Protein AF-A0A960UA34-F1 (afdb_monomer_lite)

Secondary structure (DSSP, 8-state):
----------EEEEEEEEEEEEETTS-EEEEE-S-EEEEGGGGTTTEEEE--SS-BPSEEEEEEEEEE-S--EEEETTEEEEEEE--TTTSEEEEEEEEEE--BS-EEEEEEE-TTTTEEEETTTEEEE---EEEEEEEE--HHHHHHHHHHHGGGHHHHHHH-SEEEEEEEEEEEEEEEE-TTS-EEEEEEEEEEEEEEEESS-TT-SEEEEEEE-EEETTEEE--TT-----TT-EEEEEEEEETTEEEETTGGGGEEE-

Sequence (262 aa):
RGYNVHFPIDKIWINMKSISVTKNTGEVYVLNQNPFTFDLLSLRDSAVLLVGNDLLPKGEYLYFKIQLNDGNSIELEYESKPLTITNEYTRSFQIPGPFNLRGGRVTEIILDFDPNLSVYNTLDSGYVMEPTLKVVSILSMTAEQDLRVQNALGEYANTVIKEAEIIFEGRVNSIGCELSNNVRGNQVIYSILSIKVEDTLRGDSSNIEYFPLKMIGGKCQGKVLHVTSMPEFKLNETSIYFLKKYGERYSTVYGDMGKINL

Foldseek 3Di:
DADLPPAPFPFWKFWFQFKWWAFPVRDIGTADRDIDIDTVCCLAPFDKDWGHQDWFAWHWTFWMKTAGDADIWIDGPPDIDGEAEDDPPGNMDIAGDGDTALTHRTKMWTKHWDCSVFWGADPPPGIYGDTDMYTPDMAADHPVQNVLLCVLQPVCSVVLQVQFQWKFKWWFADWDWDFDADPVRDTFIKIWTWTQTDGTRHHPPPVPRTDIAIGTWDDDPNDGDDDPLAADDDHGWIWMARWHDDPNHIDADRHNSRTGTD

Radius of gyration: 22.23 Å; chains: 1; bounding box: 49×44×71 Å

Structure (mmCIF, N/CA/C/O backbone):
data_AF-A0A960UA34-F1
#
_entry.id   AF-A0A960UA34-F1
#
loop_
_atom_site.group_PDB
_atom_site.id
_atom_site.type_symbol
_atom_site.label_atom_id
_atom_site.label_alt_id
_atom_site.label_comp_id
_atom_site.label_asym_id
_atom_site.label_entity_id
_atom_site.label_seq_id
_atom_site.pdbx_PDB_ins_code
_atom_site.Cartn_x
_atom_site.Cartn_y
_atom_site.Cartn_z
_atom_site.occupancy
_atom_site.B_iso_or_equiv
_atom_site.auth_seq_id
_atom_site.auth_comp_id
_atom_site.auth_asym_id
_atom_site.auth_atom_id
_atom_site.pdbx_PDB_model_num
ATOM 1 N N . ARG A 1 1 ? 11.004 -7.642 -40.177 1.00 38.44 1 ARG A N 1
ATOM 2 C CA . ARG A 1 1 ? 9.536 -7.503 -40.008 1.00 38.44 1 ARG A CA 1
ATOM 3 C C . ARG A 1 1 ? 9.129 -8.521 -38.954 1.00 38.44 1 ARG A C 1
ATOM 5 O O . ARG A 1 1 ? 9.080 -9.697 -39.281 1.00 38.44 1 ARG A O 1
ATOM 12 N N . GLY A 1 2 ? 9.009 -8.096 -37.695 1.00 38.34 2 GLY A N 1
ATOM 13 C CA . GLY A 1 2 ? 8.587 -8.978 -36.605 1.00 38.34 2 GLY A CA 1
ATOM 14 C C . GLY A 1 2 ? 7.109 -9.318 -36.762 1.00 38.34 2 GLY A C 1
ATOM 15 O O . GLY A 1 2 ? 6.318 -8.450 -37.129 1.00 38.34 2 GLY A O 1
ATOM 16 N N . TYR A 1 3 ? 6.757 -10.581 -36.561 1.00 40.69 3 TYR A N 1
ATOM 17 C CA . TYR A 1 3 ? 5.367 -10.996 -36.453 1.00 40.69 3 TYR A CA 1
ATOM 18 C C . TYR A 1 3 ? 4.917 -10.705 -35.021 1.00 40.69 3 TYR A C 1
ATOM 20 O O . TYR A 1 3 ? 5.519 -11.225 -34.084 1.00 40.69 3 TYR A O 1
ATOM 28 N N . ASN A 1 4 ? 3.862 -9.904 -34.847 1.00 42.12 4 ASN A N 1
ATOM 29 C CA . ASN A 1 4 ? 3.146 -9.818 -33.573 1.00 42.12 4 ASN A CA 1
ATOM 30 C C . ASN A 1 4 ? 2.360 -11.118 -33.394 1.00 42.12 4 ASN A C 1
ATOM 32 O O . ASN A 1 4 ? 1.166 -11.191 -33.677 1.00 42.12 4 ASN A O 1
ATOM 36 N N . VAL A 1 5 ? 3.055 -12.183 -33.006 1.00 42.34 5 VAL A N 1
ATOM 37 C CA . VAL A 1 5 ? 2.395 -13.387 -32.521 1.00 42.34 5 VAL A CA 1
ATOM 38 C C . VAL A 1 5 ? 2.080 -13.124 -31.056 1.00 42.34 5 VAL A C 1
ATOM 40 O O . VAL A 1 5 ? 2.973 -13.161 -30.210 1.00 42.34 5 VAL A O 1
ATOM 43 N N . HIS A 1 6 ? 0.818 -12.797 -30.774 1.00 53.91 6 HIS A N 1
ATOM 44 C CA . HIS A 1 6 ? 0.293 -12.762 -29.413 1.00 53.91 6 HIS A CA 1
ATOM 45 C C . HIS A 1 6 ? 0.261 -14.195 -28.885 1.00 53.91 6 HIS A C 1
ATOM 47 O O . HIS A 1 6 ? -0.728 -14.909 -29.036 1.00 53.91 6 HIS A O 1
ATOM 53 N N . PHE A 1 7 ? 1.369 -14.635 -28.303 1.00 58.38 7 PHE A N 1
ATOM 54 C CA . PHE A 1 7 ? 1.327 -15.761 -27.387 1.00 58.38 7 PHE A CA 1
ATOM 55 C C . PHE A 1 7 ? 0.692 -15.262 -26.087 1.00 58.38 7 PHE A C 1
ATOM 57 O O . PHE A 1 7 ? 1.076 -14.182 -25.625 1.00 58.38 7 PHE A O 1
ATOM 64 N N . PRO A 1 8 ? -0.279 -15.984 -25.504 1.00 74.50 8 PRO A N 1
ATOM 65 C CA . PRO A 1 8 ? -0.750 -15.654 -24.170 1.00 74.50 8 PRO A CA 1
ATOM 66 C C . PRO A 1 8 ? 0.443 -15.774 -23.216 1.00 74.50 8 PRO A C 1
ATOM 68 O O . PRO A 1 8 ? 1.031 -16.841 -23.064 1.00 74.50 8 PRO A O 1
ATOM 71 N N . ILE A 1 9 ? 0.864 -14.640 -22.660 1.00 85.56 9 ILE A N 1
ATOM 72 C CA . ILE A 1 9 ? 1.883 -14.597 -21.615 1.00 85.56 9 ILE A CA 1
ATOM 73 C C . ILE A 1 9 ? 1.149 -14.806 -20.297 1.00 85.56 9 ILE A C 1
ATOM 75 O O . ILE A 1 9 ? 0.313 -13.971 -19.936 1.00 85.56 9 ILE A O 1
ATOM 79 N N . ASP A 1 10 ? 1.483 -15.887 -19.596 1.00 88.12 10 ASP A N 1
ATOM 80 C CA . ASP A 1 10 ? 0.849 -16.246 -18.330 1.00 88.12 10 ASP A CA 1
ATOM 81 C C . ASP A 1 10 ? 1.443 -15.447 -17.174 1.00 88.12 10 ASP A C 1
ATOM 83 O O . ASP A 1 10 ? 0.696 -14.953 -16.330 1.00 88.12 10 ASP A O 1
ATOM 87 N N . LYS A 1 11 ? 2.778 -15.285 -17.153 1.00 91.31 11 LYS A N 1
ATOM 88 C CA . LYS A 1 11 ? 3.512 -14.484 -16.153 1.00 91.31 11 LYS A CA 1
ATOM 89 C C . LYS A 1 11 ? 4.744 -13.805 -16.734 1.00 91.31 11 LYS A C 1
ATOM 91 O O . LYS A 1 11 ? 5.352 -14.290 -17.689 1.00 91.31 11 LYS A O 1
ATOM 96 N N . ILE A 1 12 ? 5.152 -12.705 -16.109 1.00 91.44 12 ILE A N 1
ATOM 97 C CA . ILE A 1 12 ? 6.413 -12.012 -16.394 1.00 91.44 12 ILE A CA 1
ATOM 98 C C . ILE A 1 12 ? 7.195 -11.893 -15.092 1.00 91.44 12 ILE A C 1
ATOM 100 O O . ILE A 1 12 ? 6.938 -11.015 -14.277 1.00 91.44 12 ILE A O 1
ATOM 104 N N . TRP A 1 13 ? 8.183 -12.754 -14.899 1.00 92.94 13 TRP A N 1
ATOM 105 C CA . TRP A 1 13 ? 8.998 -12.769 -13.694 1.00 92.94 13 TRP A CA 1
ATOM 106 C C . TRP A 1 13 ? 10.122 -11.736 -13.773 1.00 92.94 13 TRP A C 1
ATOM 108 O O . TRP A 1 13 ? 11.056 -11.860 -14.572 1.00 92.94 13 TRP A O 1
ATOM 118 N N . ILE A 1 14 ? 10.048 -10.733 -12.901 1.00 91.12 14 ILE A N 1
ATOM 119 C CA . ILE A 1 14 ? 11.033 -9.663 -12.763 1.00 91.12 14 ILE A CA 1
ATOM 120 C C . ILE A 1 14 ? 11.847 -9.885 -11.497 1.00 91.12 14 ILE A C 1
ATOM 122 O O . ILE A 1 14 ? 11.305 -9.919 -10.392 1.00 91.12 14 ILE A O 1
ATOM 126 N N . ASN A 1 15 ? 13.163 -10.003 -11.655 1.00 91.88 15 ASN A N 1
ATOM 127 C CA . ASN A 1 15 ? 14.106 -10.104 -10.554 1.00 91.88 15 ASN A CA 1
ATOM 128 C C . ASN A 1 15 ? 14.586 -8.702 -10.171 1.00 91.88 15 ASN A C 1
ATOM 130 O O . ASN A 1 15 ? 15.510 -8.141 -10.767 1.00 91.88 15 ASN A O 1
ATOM 134 N N . MET A 1 16 ? 13.935 -8.112 -9.175 1.00 90.31 16 MET A N 1
ATOM 135 C CA . MET A 1 16 ? 14.295 -6.801 -8.662 1.00 90.31 16 MET A CA 1
ATOM 136 C C . MET A 1 16 ? 15.527 -6.894 -7.765 1.00 90.31 16 MET A C 1
ATOM 138 O O . MET A 1 16 ? 15.588 -7.709 -6.850 1.00 90.31 16 MET A O 1
ATOM 142 N N . LYS A 1 17 ? 16.475 -5.981 -7.970 1.00 91.31 17 LYS A N 1
ATOM 143 C CA . LYS A 1 17 ? 17.583 -5.707 -7.053 1.00 91.31 17 LYS A CA 1
ATOM 144 C C . LYS A 1 17 ? 17.211 -4.660 -6.007 1.00 91.31 17 LYS A C 1
ATOM 146 O O . LYS A 1 17 ? 17.459 -4.855 -4.824 1.00 91.31 17 LYS A O 1
ATOM 151 N N . SER A 1 18 ? 16.662 -3.534 -6.451 1.00 89.81 18 SER A N 1
ATOM 152 C CA . SER A 1 18 ? 16.287 -2.419 -5.581 1.00 89.81 18 SER A CA 1
ATOM 153 C C . SER A 1 18 ? 15.268 -1.514 -6.259 1.00 89.81 18 SER A C 1
ATOM 155 O O . SER A 1 18 ? 15.198 -1.467 -7.487 1.00 89.81 18 SER A O 1
ATOM 157 N N . ILE A 1 19 ? 14.556 -0.720 -5.468 1.00 88.75 19 ILE A N 1
ATOM 158 C CA . ILE A 1 19 ? 13.692 0.357 -5.951 1.00 88.75 19 ILE A CA 1
ATOM 159 C C . ILE A 1 19 ? 14.058 1.677 -5.266 1.00 88.75 19 ILE A C 1
ATOM 161 O O . ILE A 1 19 ? 14.348 1.723 -4.068 1.00 88.75 19 ILE A O 1
ATOM 165 N N . SER A 1 20 ? 14.070 2.752 -6.050 1.00 91.56 20 SER A N 1
ATOM 166 C CA . SER A 1 20 ? 14.336 4.123 -5.610 1.00 91.56 20 SER A CA 1
ATOM 167 C C . SER A 1 20 ? 13.376 5.104 -6.273 1.00 91.56 20 SER A C 1
ATOM 169 O O . SER A 1 20 ? 12.800 4.795 -7.315 1.00 91.56 20 SER A O 1
ATOM 171 N N . VAL A 1 21 ? 13.253 6.305 -5.720 1.00 92.12 21 VAL A N 1
ATOM 172 C CA . VAL A 1 21 ? 12.445 7.394 -6.272 1.00 92.12 21 VAL A CA 1
ATOM 173 C C . VAL A 1 21 ? 13.312 8.635 -6.421 1.00 92.12 21 VAL A C 1
ATOM 175 O O . VAL A 1 21 ? 14.149 8.924 -5.563 1.00 92.12 21 VAL A O 1
ATOM 178 N N . THR A 1 22 ? 13.136 9.354 -7.526 1.00 94.44 22 THR A N 1
ATOM 179 C CA . THR A 1 22 ? 13.859 10.599 -7.801 1.00 94.44 22 THR A CA 1
ATOM 180 C C . THR A 1 22 ? 12.911 11.781 -7.702 1.00 94.44 22 THR 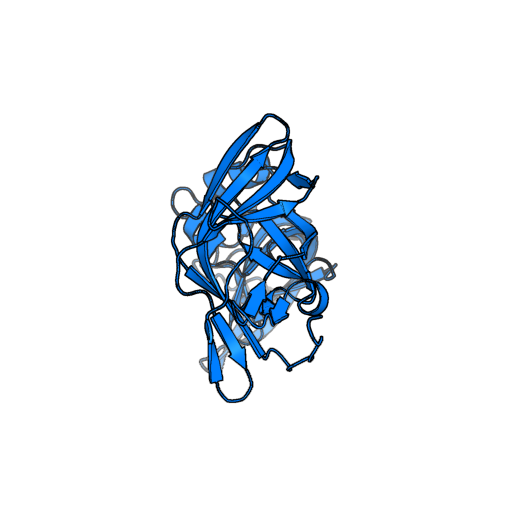A C 1
ATOM 182 O O . THR A 1 22 ? 11.874 11.818 -8.363 1.00 94.44 22 THR A O 1
ATOM 185 N N . LYS A 1 23 ? 13.265 12.747 -6.859 1.00 95.00 23 LYS A N 1
ATOM 186 C CA . LYS A 1 23 ? 12.518 13.988 -6.658 1.00 95.00 23 LYS A CA 1
ATOM 187 C C . LYS A 1 23 ? 12.726 14.947 -7.835 1.00 95.00 23 LYS A C 1
ATOM 189 O O . LYS A 1 23 ? 13.729 14.842 -8.539 1.00 95.00 23 LYS A O 1
ATOM 194 N N . ASN A 1 24 ? 11.827 15.912 -8.034 1.00 95.19 24 ASN A N 1
ATOM 195 C CA . ASN A 1 24 ? 11.984 16.948 -9.069 1.00 95.19 24 ASN A CA 1
ATOM 196 C C . ASN A 1 24 ? 13.261 17.802 -8.911 1.00 95.19 24 ASN A C 1
ATOM 198 O O . ASN A 1 24 ? 13.761 18.347 -9.890 1.00 95.19 24 ASN A O 1
ATOM 202 N N . THR A 1 25 ? 13.832 17.847 -7.705 1.00 95.19 25 THR A N 1
ATOM 203 C CA . THR A 1 25 ? 15.119 18.477 -7.376 1.00 95.19 25 THR A CA 1
ATOM 204 C C . THR A 1 25 ? 16.339 17.654 -7.805 1.00 95.19 25 THR A C 1
ATOM 206 O O . THR A 1 25 ? 17.462 18.145 -7.718 1.00 95.19 25 THR A O 1
ATOM 209 N N . GLY A 1 26 ? 16.148 16.405 -8.243 1.00 94.00 26 GLY A N 1
ATOM 210 C CA . GLY A 1 26 ? 17.217 15.455 -8.569 1.00 94.00 26 GLY A CA 1
ATOM 211 C C . GLY A 1 26 ? 17.694 14.600 -7.389 1.00 94.00 26 GLY A C 1
ATOM 212 O O . GLY A 1 26 ? 18.483 13.679 -7.590 1.00 94.00 26 GLY A O 1
ATOM 213 N N . GLU A 1 27 ? 17.206 14.852 -6.170 1.00 95.31 27 GLU A N 1
ATOM 214 C CA . GLU A 1 27 ? 17.493 14.016 -4.997 1.00 95.31 27 GLU A CA 1
ATOM 215 C C . GLU A 1 27 ? 16.935 12.596 -5.186 1.00 95.31 27 GLU A C 1
ATOM 217 O O . GLU A 1 27 ? 15.820 12.414 -5.680 1.00 95.31 27 GLU A O 1
ATOM 222 N N . VAL A 1 28 ? 17.702 11.580 -4.779 1.00 93.62 28 VAL A N 1
ATOM 223 C CA . VAL A 1 28 ? 17.326 10.165 -4.918 1.00 93.62 28 VAL A CA 1
ATOM 224 C C . VAL A 1 28 ? 17.157 9.538 -3.543 1.00 93.62 28 VAL A C 1
ATOM 226 O O . VAL A 1 28 ? 18.074 9.580 -2.724 1.00 93.62 28 VAL A O 1
ATOM 229 N N . TYR A 1 29 ? 16.013 8.895 -3.325 1.00 91.69 29 TYR A N 1
ATOM 230 C CA . TYR A 1 29 ? 15.717 8.144 -2.109 1.00 91.69 29 TYR A CA 1
ATOM 231 C C . TYR A 1 29 ? 15.590 6.667 -2.452 1.00 91.69 29 TYR A C 1
ATOM 233 O O . TYR A 1 29 ? 14.868 6.292 -3.379 1.00 91.69 29 TYR A O 1
ATOM 241 N N . VAL A 1 30 ? 16.314 5.822 -1.725 1.00 88.94 30 VAL A N 1
ATOM 242 C CA . VAL A 1 30 ? 16.180 4.372 -1.855 1.00 88.94 30 VAL A CA 1
ATOM 243 C C . VAL A 1 30 ? 15.041 3.913 -0.959 1.00 88.94 30 VAL A C 1
ATOM 245 O O . VAL A 1 30 ? 14.914 4.392 0.157 1.00 88.94 30 VAL A O 1
ATOM 248 N N . LEU A 1 31 ? 14.199 3.028 -1.482 1.00 84.69 31 LEU A N 1
ATOM 249 C CA . LEU A 1 31 ? 12.948 2.618 -0.841 1.00 84.69 31 LEU A CA 1
ATOM 250 C C . LEU A 1 31 ? 13.047 1.174 -0.366 1.00 84.69 31 LEU A C 1
ATOM 252 O O . LEU A 1 31 ? 12.558 0.808 0.697 1.00 84.69 31 LEU A O 1
ATOM 256 N N . ASN A 1 32 ? 13.704 0.335 -1.164 1.00 83.56 32 ASN A N 1
ATOM 257 C CA . ASN A 1 32 ? 14.008 -1.037 -0.798 1.00 83.56 32 ASN A CA 1
ATOM 258 C C . ASN A 1 32 ? 15.267 -1.498 -1.544 1.00 83.56 32 ASN A C 1
ATOM 260 O O . ASN A 1 32 ? 15.385 -1.295 -2.753 1.00 83.56 32 ASN A O 1
ATOM 264 N N . GLN A 1 33 ? 16.197 -2.126 -0.824 1.00 88.12 33 GLN A N 1
ATOM 265 C CA . GLN A 1 33 ? 17.414 -2.740 -1.373 1.00 88.12 33 GLN A CA 1
ATOM 266 C C . GLN A 1 33 ? 17.422 -4.267 -1.266 1.00 88.12 33 GLN A C 1
ATOM 268 O O . GLN A 1 33 ? 18.388 -4.893 -1.690 1.00 88.12 33 GLN A O 1
ATOM 273 N N . ASN A 1 34 ? 16.380 -4.864 -0.686 1.00 86.25 34 ASN A N 1
ATOM 274 C CA . ASN A 1 34 ? 16.249 -6.308 -0.576 1.00 86.25 34 ASN A CA 1
ATOM 275 C C . ASN A 1 34 ? 15.766 -6.863 -1.919 1.00 86.25 34 ASN A C 1
ATOM 277 O O . ASN A 1 34 ? 14.647 -6.535 -2.334 1.00 86.25 34 ASN A O 1
ATOM 281 N N . PRO A 1 35 ? 16.570 -7.700 -2.594 1.00 88.88 35 PRO A N 1
ATOM 282 C CA . PRO A 1 35 ? 16.159 -8.289 -3.853 1.00 88.88 35 PRO A CA 1
ATOM 283 C C . PRO A 1 35 ? 14.945 -9.200 -3.675 1.00 88.88 35 PRO A C 1
ATOM 285 O O . PRO A 1 35 ? 14.876 -9.966 -2.713 1.00 88.88 35 PRO A O 1
ATOM 288 N N . PHE A 1 36 ? 14.009 -9.152 -4.620 1.00 88.06 36 PHE A N 1
ATOM 289 C CA . PHE A 1 36 ? 12.897 -10.098 -4.685 1.00 88.06 36 PHE A CA 1
ATOM 290 C C . PHE A 1 36 ? 12.444 -10.311 -6.128 1.00 88.06 36 PHE A C 1
ATOM 292 O O . PHE A 1 36 ? 12.684 -9.480 -7.002 1.00 88.06 36 PHE A O 1
ATOM 299 N N . THR A 1 37 ? 11.797 -11.448 -6.375 1.00 90.56 37 THR A N 1
ATOM 300 C CA . THR A 1 37 ? 11.194 -11.764 -7.674 1.00 90.56 37 THR A CA 1
ATOM 301 C C . THR A 1 37 ? 9.686 -11.597 -7.588 1.00 90.56 37 THR A C 1
ATOM 303 O O . THR A 1 37 ? 9.080 -12.042 -6.614 1.00 90.56 37 THR A O 1
ATOM 306 N N . PHE A 1 38 ? 9.085 -10.966 -8.592 1.00 88.31 38 PHE A N 1
ATOM 307 C CA . PHE A 1 38 ? 7.638 -10.799 -8.676 1.00 88.31 38 PHE A CA 1
ATOM 308 C C . PHE A 1 38 ? 7.135 -10.968 -10.100 1.00 88.31 38 PHE A C 1
ATOM 310 O O . PHE A 1 38 ? 7.890 -10.801 -11.056 1.00 88.31 38 PHE A O 1
ATOM 317 N N . ASP A 1 39 ? 5.857 -11.308 -10.221 1.00 90.25 39 ASP A N 1
ATOM 318 C CA . ASP A 1 39 ? 5.175 -11.355 -11.505 1.00 90.25 39 ASP A CA 1
ATOM 319 C C . ASP A 1 39 ? 4.680 -9.951 -11.862 1.00 90.25 39 ASP A C 1
ATOM 321 O O . ASP A 1 39 ? 3.794 -9.415 -11.200 1.00 90.25 39 ASP A O 1
ATOM 325 N N . LEU A 1 40 ? 5.233 -9.336 -12.900 1.00 87.25 40 LEU A N 1
ATOM 326 C CA . LEU A 1 40 ? 4.822 -8.019 -13.376 1.00 87.25 40 LEU A CA 1
ATOM 327 C C . LEU A 1 40 ? 3.376 -8.012 -13.887 1.00 87.25 40 LEU A C 1
ATOM 329 O O . LEU A 1 40 ? 2.728 -6.971 -13.837 1.00 87.25 40 LEU A O 1
ATOM 333 N N . LEU A 1 41 ? 2.838 -9.154 -14.329 1.00 85.81 41 LEU A N 1
ATOM 334 C CA . LEU A 1 41 ? 1.434 -9.238 -14.738 1.00 85.81 41 LEU A CA 1
ATOM 335 C C . LEU A 1 41 ? 0.473 -9.156 -13.561 1.00 85.81 41 LEU A C 1
ATOM 337 O O . LEU A 1 41 ? -0.650 -8.695 -13.739 1.00 85.81 41 LEU A O 1
ATOM 341 N N . SER A 1 42 ? 0.929 -9.515 -12.360 1.00 82.31 42 SER A N 1
ATOM 342 C CA . SER A 1 42 ? 0.169 -9.251 -11.138 1.00 82.31 42 SER A CA 1
ATOM 343 C C . SER A 1 42 ? -0.028 -7.763 -10.875 1.00 82.31 42 SER A C 1
ATOM 345 O O . SER A 1 42 ? -0.886 -7.446 -10.069 1.00 82.31 42 SER A O 1
ATOM 347 N N . LEU A 1 43 ? 0.725 -6.876 -11.549 1.00 75.75 43 LEU A N 1
ATOM 348 C CA . LEU A 1 43 ? 0.549 -5.423 -11.482 1.00 75.75 43 LEU A CA 1
ATOM 349 C C . LEU A 1 43 ? -0.492 -4.888 -12.480 1.00 75.75 43 LEU A C 1
ATOM 351 O O . LEU A 1 43 ? -0.712 -3.681 -12.528 1.00 75.75 43 LEU A O 1
ATOM 355 N N . ARG A 1 44 ? -1.129 -5.754 -13.280 1.00 70.31 44 ARG A N 1
ATOM 356 C CA . ARG A 1 44 ? -2.283 -5.360 -14.099 1.00 70.31 44 ARG A CA 1
ATOM 357 C C . ARG A 1 44 ? -3.456 -4.974 -13.197 1.00 70.31 44 ARG A C 1
ATOM 359 O O . ARG A 1 44 ? -3.563 -5.449 -12.071 1.00 70.31 44 ARG A O 1
ATOM 366 N N . ASP A 1 45 ? -4.336 -4.125 -13.718 1.00 64.81 45 ASP A N 1
ATOM 367 C CA . ASP A 1 45 ? -5.588 -3.738 -13.061 1.00 64.81 45 ASP A CA 1
ATOM 368 C C . ASP A 1 45 ? -5.402 -3.072 -11.689 1.00 64.81 45 ASP A C 1
ATOM 370 O O . ASP A 1 45 ? -6.113 -3.374 -10.733 1.00 64.81 45 ASP A O 1
ATOM 374 N N . SER A 1 46 ? -4.490 -2.097 -11.602 1.00 61.97 46 SER A N 1
ATOM 375 C CA . SER A 1 46 ? -4.300 -1.282 -10.392 1.00 61.97 46 SER A CA 1
ATOM 376 C C . SER A 1 46 ? -3.743 -2.070 -9.202 1.00 61.97 46 SER A C 1
ATOM 378 O O . SER A 1 46 ? -4.140 -1.863 -8.053 1.00 61.97 46 SER A O 1
ATOM 380 N N . ALA A 1 47 ? -2.795 -2.967 -9.455 1.00 61.09 47 ALA A N 1
ATOM 381 C CA . ALA A 1 47 ? -2.144 -3.684 -8.375 1.00 61.09 47 ALA A CA 1
ATOM 382 C C . ALA A 1 47 ? -1.033 -2.873 -7.698 1.00 61.09 47 ALA A C 1
ATOM 384 O O . ALA A 1 47 ? -0.499 -1.886 -8.214 1.00 61.09 47 ALA A O 1
ATOM 385 N N . VAL A 1 48 ? -0.731 -3.314 -6.483 1.00 64.56 48 VAL A N 1
ATOM 386 C CA . VAL A 1 48 ? 0.034 -2.581 -5.486 1.00 64.56 48 VAL A CA 1
ATOM 387 C C . VAL A 1 48 ? 1.506 -2.976 -5.519 1.00 64.56 48 VAL A C 1
ATOM 389 O O . VAL A 1 48 ? 1.857 -4.143 -5.344 1.00 64.56 48 VAL A O 1
ATOM 392 N N . LEU A 1 49 ? 2.381 -1.976 -5.612 1.00 65.44 49 LEU A N 1
ATOM 393 C CA . LEU A 1 49 ? 3.783 -2.104 -5.234 1.00 65.44 49 LEU A CA 1
ATOM 394 C C . LEU A 1 49 ? 4.010 -1.348 -3.920 1.00 65.44 49 LEU A C 1
ATOM 396 O O . LEU A 1 49 ? 3.869 -0.124 -3.865 1.00 65.44 49 LEU A O 1
ATOM 400 N N . LEU A 1 50 ? 4.368 -2.073 -2.855 1.00 63.31 50 LEU A N 1
ATOM 401 C CA . LEU A 1 50 ? 4.746 -1.458 -1.582 1.00 63.31 50 LEU A CA 1
ATOM 402 C C . LEU A 1 50 ? 6.169 -0.921 -1.682 1.00 63.31 50 LEU A C 1
ATOM 404 O O . LEU A 1 50 ? 7.121 -1.669 -1.930 1.00 63.31 50 LEU A O 1
ATOM 408 N N . VAL A 1 51 ? 6.317 0.378 -1.454 1.00 63.50 51 VAL A N 1
ATOM 409 C CA . VAL A 1 51 ? 7.557 1.082 -1.738 1.00 63.50 51 VAL A CA 1
ATOM 410 C C . VAL A 1 51 ? 8.171 1.597 -0.445 1.00 63.50 51 VAL A C 1
ATOM 412 O O . VAL A 1 51 ? 8.139 2.777 -0.122 1.00 63.50 51 VAL A O 1
ATOM 415 N N . GLY A 1 52 ? 8.772 0.650 0.275 1.00 63.12 52 GLY A N 1
ATOM 416 C CA . GLY A 1 52 ? 9.681 0.911 1.387 1.00 63.12 52 GLY A CA 1
ATOM 417 C C . GLY A 1 52 ? 9.035 1.334 2.703 1.00 63.12 52 GLY A C 1
ATOM 418 O O . GLY A 1 52 ? 7.856 1.650 2.762 1.00 63.12 52 GLY A O 1
ATOM 419 N N . ASN A 1 53 ? 9.857 1.321 3.757 1.00 63.38 53 ASN A N 1
ATOM 420 C CA . ASN A 1 53 ? 9.546 1.857 5.092 1.00 63.38 53 ASN A CA 1
ATOM 421 C C . ASN A 1 53 ? 10.452 3.057 5.438 1.00 63.38 53 ASN A C 1
ATOM 423 O O . ASN A 1 53 ? 10.543 3.477 6.598 1.00 63.38 53 ASN A O 1
ATOM 427 N N . ASP A 1 54 ? 11.200 3.562 4.456 1.00 76.75 54 ASP A N 1
ATOM 428 C CA . ASP A 1 54 ? 12.111 4.682 4.647 1.00 76.75 54 ASP A CA 1
ATOM 429 C C . ASP A 1 54 ? 11.341 5.997 4.640 1.00 76.75 54 ASP A C 1
ATOM 431 O O . ASP A 1 54 ? 10.334 6.152 3.953 1.00 76.75 54 ASP A O 1
ATOM 435 N N . LEU A 1 55 ? 11.804 6.947 5.454 1.00 83.56 55 LEU A N 1
ATOM 436 C CA . LEU A 1 55 ? 11.155 8.244 5.570 1.00 83.56 55 LEU A CA 1
ATOM 437 C C . LEU A 1 55 ? 11.374 9.036 4.281 1.00 83.56 55 LEU A C 1
ATOM 439 O O . LEU A 1 55 ? 12.501 9.429 3.972 1.00 83.56 55 LEU A O 1
ATOM 443 N N . LEU A 1 56 ? 10.285 9.318 3.573 1.00 89.12 56 LEU A N 1
ATOM 444 C CA . LEU A 1 56 ? 10.298 10.175 2.400 1.00 89.12 56 LEU A CA 1
ATOM 445 C C . LEU A 1 56 ? 9.862 11.596 2.752 1.00 89.12 56 LEU A C 1
ATOM 447 O O . LEU A 1 56 ? 8.883 11.792 3.481 1.00 89.12 56 LEU A O 1
ATOM 451 N N . PRO A 1 57 ? 10.543 12.623 2.222 1.00 92.06 57 PRO A N 1
ATOM 452 C CA . PRO A 1 57 ? 10.059 13.983 2.342 1.00 92.06 57 PRO A CA 1
ATOM 453 C C . PRO A 1 57 ? 8.829 14.202 1.458 1.00 92.06 57 PRO A C 1
ATOM 455 O O . PRO A 1 57 ? 8.698 13.643 0.367 1.00 92.06 57 PRO A O 1
ATOM 458 N N . LYS A 1 58 ? 7.948 15.099 1.900 1.00 93.69 58 LYS A N 1
ATOM 459 C CA . LYS A 1 58 ? 6.872 15.622 1.058 1.00 93.69 58 LYS A CA 1
ATOM 460 C C . LYS A 1 58 ? 7.450 16.302 -0.187 1.00 93.69 58 LYS A C 1
ATOM 462 O O . LYS A 1 58 ? 8.449 17.023 -0.098 1.00 93.69 58 LYS A O 1
ATOM 467 N N . GLY A 1 59 ? 6.795 16.134 -1.332 1.00 94.38 59 GLY A N 1
ATOM 468 C CA . GLY A 1 59 ? 7.128 16.881 -2.543 1.00 94.38 59 GLY A CA 1
ATOM 469 C C . GLY A 1 59 ? 6.704 16.197 -3.833 1.00 94.38 59 GLY A C 1
ATOM 470 O O . GLY A 1 59 ? 6.016 15.179 -3.813 1.00 94.38 59 GLY A O 1
ATOM 471 N N . GLU A 1 60 ? 7.148 16.779 -4.942 1.00 95.31 60 GLU A N 1
ATOM 472 C CA . GLU A 1 60 ? 6.940 16.274 -6.297 1.00 95.31 60 GLU A CA 1
ATOM 473 C C . GLU A 1 60 ? 8.132 15.420 -6.746 1.00 95.31 60 GLU A C 1
ATOM 475 O O . GLU A 1 60 ? 9.298 15.774 -6.541 1.00 95.31 60 GLU A O 1
ATOM 480 N N . TYR A 1 61 ? 7.830 14.300 -7.387 1.00 94.19 61 TYR A N 1
ATOM 481 C CA . TYR A 1 61 ? 8.784 13.296 -7.826 1.00 94.19 61 TYR A CA 1
ATOM 482 C C . TYR A 1 61 ? 8.614 12.999 -9.316 1.00 94.19 61 TYR A C 1
ATOM 484 O O . TYR A 1 61 ? 7.514 13.079 -9.864 1.00 94.19 61 TYR A O 1
ATOM 492 N N . LEU A 1 62 ? 9.732 12.682 -9.973 1.00 93.88 62 LEU A N 1
ATOM 493 C CA . LEU A 1 62 ? 9.827 12.529 -11.425 1.00 93.88 62 LEU A CA 1
ATOM 494 C C . LEU A 1 62 ? 9.558 11.104 -11.884 1.00 93.88 62 LEU A C 1
ATOM 496 O O . LEU A 1 62 ? 8.894 10.911 -12.894 1.00 93.88 62 LEU A O 1
ATOM 500 N N . TYR A 1 63 ? 10.121 10.116 -11.192 1.00 91.94 63 TYR A N 1
ATOM 501 C CA . TYR A 1 63 ? 9.971 8.708 -11.539 1.00 91.94 63 TYR A CA 1
ATOM 502 C C . TYR A 1 63 ? 10.365 7.805 -10.370 1.00 91.94 63 TYR A C 1
ATOM 504 O O . TYR A 1 63 ? 11.206 8.158 -9.534 1.00 91.94 63 TYR A O 1
ATOM 512 N N . PHE A 1 64 ? 9.810 6.596 -10.365 1.00 89.81 64 PHE A N 1
ATOM 513 C CA . PHE A 1 64 ? 10.412 5.467 -9.661 1.00 89.81 64 PHE A CA 1
ATOM 514 C C . PHE A 1 64 ? 11.401 4.769 -10.587 1.00 89.81 64 PHE A C 1
ATOM 516 O O . PHE A 1 64 ? 11.196 4.704 -11.795 1.00 89.81 64 PHE A O 1
ATOM 523 N N . LYS A 1 65 ? 12.484 4.237 -10.030 1.00 90.69 65 LYS A N 1
ATOM 524 C CA . LYS A 1 65 ? 13.471 3.439 -10.754 1.00 90.69 65 LYS A CA 1
ATOM 525 C C . LYS A 1 65 ? 13.574 2.074 -10.098 1.00 90.69 65 LYS A C 1
ATOM 527 O O . LYS A 1 65 ? 13.917 1.985 -8.919 1.00 90.69 65 LYS A O 1
ATOM 532 N N . ILE A 1 66 ? 13.322 1.031 -10.880 1.00 89.50 66 ILE A N 1
ATOM 533 C CA . ILE A 1 66 ? 13.486 -0.360 -10.473 1.00 89.50 66 ILE A CA 1
ATOM 534 C C . ILE A 1 66 ? 14.788 -0.867 -11.083 1.00 89.50 66 ILE A C 1
ATOM 536 O O . ILE A 1 66 ? 14.923 -0.973 -12.300 1.00 89.50 66 ILE A O 1
ATOM 540 N N . GLN A 1 67 ? 15.769 -1.141 -10.229 1.00 91.31 67 GLN A N 1
ATOM 541 C CA . GLN A 1 67 ? 17.020 -1.778 -10.615 1.00 91.31 67 GLN A CA 1
ATOM 542 C C . GLN A 1 67 ? 16.815 -3.290 -10.621 1.00 91.31 67 GLN A C 1
ATOM 544 O O . GLN A 1 67 ? 16.237 -3.841 -9.686 1.00 91.31 67 GLN A O 1
ATOM 549 N N . LEU A 1 68 ? 17.327 -3.959 -11.645 1.00 90.94 68 LEU A N 1
ATOM 550 C CA . LEU A 1 68 ? 17.111 -5.377 -11.890 1.00 90.94 68 LEU A CA 1
ATOM 551 C C . LEU A 1 68 ? 18.388 -6.189 -11.695 1.00 90.94 68 LEU A C 1
ATOM 553 O O . LEU A 1 68 ? 19.503 -5.701 -11.910 1.00 90.94 68 LEU A O 1
ATOM 557 N N . ASN A 1 69 ? 18.196 -7.444 -11.312 1.00 91.56 69 ASN A N 1
ATOM 558 C CA . ASN A 1 69 ? 19.182 -8.503 -11.454 1.00 91.56 69 ASN A CA 1
ATOM 559 C C . ASN A 1 69 ? 18.996 -9.216 -12.803 1.00 91.56 69 ASN A C 1
ATOM 561 O O . ASN A 1 69 ? 18.046 -8.966 -13.550 1.00 91.56 69 ASN A O 1
ATOM 565 N N . ASP A 1 70 ? 19.917 -10.128 -13.097 1.00 89.12 70 ASP A N 1
ATOM 566 C CA . ASP A 1 70 ? 19.768 -11.071 -14.202 1.00 89.12 70 ASP A CA 1
ATOM 567 C C . ASP A 1 70 ? 18.690 -12.131 -13.881 1.00 89.12 70 ASP A C 1
ATOM 569 O O . ASP A 1 70 ? 18.204 -12.239 -12.751 1.00 89.12 70 ASP A O 1
ATOM 573 N N . GLY A 1 71 ? 18.322 -12.938 -14.881 1.00 90.00 71 GLY A N 1
ATOM 574 C CA . GLY A 1 71 ? 17.372 -14.044 -14.704 1.00 90.00 71 GLY A CA 1
ATOM 575 C C . GLY A 1 71 ? 15.895 -13.648 -14.778 1.00 90.00 71 GLY A C 1
ATOM 576 O O . GLY A 1 71 ? 15.048 -14.370 -14.260 1.00 90.00 71 GLY A O 1
ATOM 577 N N . ASN A 1 72 ? 15.574 -12.521 -15.417 1.00 92.50 72 ASN A N 1
ATOM 578 C CA . ASN A 1 72 ? 14.193 -12.188 -15.772 1.00 92.50 72 ASN A CA 1
ATOM 579 C C . ASN A 1 72 ? 13.675 -13.187 -16.817 1.00 92.50 72 ASN A C 1
ATOM 581 O O . ASN A 1 72 ? 14.424 -13.623 -17.699 1.00 92.50 72 ASN A O 1
ATOM 585 N N . SER A 1 73 ? 12.403 -13.558 -16.723 1.00 93.56 73 SER A N 1
ATOM 586 C CA . SER A 1 73 ? 11.810 -14.563 -17.607 1.00 93.56 73 SER A CA 1
ATOM 587 C C . SER A 1 73 ? 10.335 -14.297 -17.857 1.00 93.56 73 SER A C 1
ATOM 589 O O . SER A 1 73 ? 9.685 -13.560 -17.119 1.00 93.56 73 SER A O 1
ATOM 591 N N . ILE A 1 74 ? 9.810 -14.909 -18.909 1.00 92.69 74 ILE A N 1
ATOM 592 C CA . ILE A 1 74 ? 8.373 -15.034 -19.117 1.00 92.69 74 ILE A CA 1
ATOM 593 C C . ILE A 1 74 ? 7.961 -16.490 -18.948 1.00 92.69 74 ILE A C 1
ATOM 595 O O . ILE A 1 74 ? 8.734 -17.405 -19.249 1.00 92.69 74 ILE A O 1
ATOM 599 N N . GLU A 1 75 ? 6.745 -16.689 -18.466 1.00 92.75 75 GLU A N 1
ATOM 600 C CA . GLU A 1 75 ? 6.084 -17.986 -18.397 1.00 92.75 75 GLU A CA 1
ATOM 601 C C . GLU A 1 75 ? 4.985 -18.016 -19.460 1.00 92.75 75 GLU A C 1
ATOM 603 O O . GLU A 1 75 ? 4.150 -17.111 -19.545 1.00 92.75 75 GLU A O 1
ATOM 608 N N . LEU A 1 76 ? 5.053 -19.039 -20.301 1.00 88.81 76 LEU A N 1
ATOM 609 C CA . LEU A 1 76 ? 4.049 -19.418 -21.283 1.00 88.81 76 LEU A CA 1
ATOM 610 C C . LEU A 1 76 ? 3.440 -20.751 -20.833 1.00 88.81 76 LEU A C 1
ATOM 612 O O . LEU A 1 76 ? 4.056 -21.463 -20.038 1.00 88.81 76 LEU A O 1
ATOM 616 N N . GLU A 1 77 ? 2.316 -21.134 -21.437 1.00 84.25 77 GLU A N 1
ATOM 617 C CA . GLU A 1 77 ? 1.490 -22.286 -21.035 1.00 84.25 77 GLU A CA 1
ATOM 618 C C . GLU A 1 77 ? 2.276 -23.579 -20.727 1.00 84.25 77 GLU A C 1
ATOM 620 O O . GLU A 1 77 ? 1.916 -24.331 -19.823 1.00 84.25 77 GLU A O 1
ATOM 625 N N . TYR A 1 78 ? 3.379 -23.835 -21.442 1.00 84.50 78 TYR A N 1
ATOM 626 C CA . TYR A 1 78 ? 4.187 -25.051 -21.280 1.00 84.50 78 TYR A CA 1
ATOM 627 C C . TYR A 1 78 ? 5.684 -24.807 -21.075 1.00 84.50 78 TYR A C 1
ATOM 629 O O . TYR A 1 78 ? 6.449 -25.769 -20.982 1.00 84.50 78 TYR A O 1
ATOM 637 N N . GLU A 1 79 ? 6.142 -23.555 -21.039 1.00 90.12 79 GLU A N 1
ATOM 638 C CA . GLU A 1 79 ? 7.574 -23.273 -20.962 1.00 90.12 79 GLU A CA 1
ATOM 639 C C . GLU A 1 79 ? 7.910 -21.905 -20.372 1.00 90.12 79 GLU A C 1
ATOM 641 O O . GLU A 1 79 ? 7.178 -20.932 -20.523 1.00 90.12 79 GLU A O 1
ATOM 646 N N . SER A 1 80 ? 9.086 -21.824 -19.746 1.00 92.50 80 SER A N 1
ATOM 647 C CA . SER A 1 80 ? 9.693 -20.556 -19.350 1.00 92.50 80 SER A CA 1
ATOM 648 C C . SER A 1 80 ? 10.794 -20.172 -20.333 1.00 92.50 80 SER A C 1
ATOM 650 O O . SER A 1 80 ? 11.620 -21.005 -20.723 1.00 92.50 80 SER A O 1
ATOM 652 N N . LYS A 1 81 ? 10.809 -18.902 -20.739 1.00 92.69 81 LYS A N 1
ATOM 653 C CA . LYS A 1 81 ? 11.816 -18.337 -21.644 1.00 92.69 81 LYS A CA 1
ATOM 654 C C . LYS A 1 81 ? 12.529 -17.155 -20.992 1.00 92.69 81 LYS A C 1
ATOM 656 O O . LYS A 1 81 ? 11.895 -16.400 -20.254 1.00 92.69 81 LYS A O 1
ATOM 661 N N . PRO A 1 82 ? 13.829 -16.955 -21.273 1.00 92.25 82 PRO A N 1
ATOM 662 C CA . PRO A 1 82 ? 14.538 -15.769 -20.813 1.00 92.25 82 PRO A CA 1
ATOM 663 C C . PRO A 1 82 ? 13.903 -14.506 -21.403 1.00 92.25 82 PRO A C 1
ATOM 665 O O . PRO A 1 82 ? 13.494 -14.495 -22.565 1.00 92.25 82 PRO A O 1
ATOM 668 N N . LEU A 1 83 ? 13.849 -13.451 -20.593 1.00 90.50 83 LEU A N 1
ATOM 669 C CA . LEU A 1 83 ? 13.341 -12.144 -20.984 1.00 90.50 83 LEU A CA 1
ATOM 670 C C . LEU A 1 83 ? 14.476 -11.128 -20.995 1.00 90.50 83 LEU A C 1
ATOM 672 O O . LEU A 1 83 ? 15.088 -10.839 -19.963 1.00 90.50 83 LEU A O 1
ATOM 676 N N . THR A 1 84 ? 14.716 -10.541 -22.160 1.00 88.38 84 THR A N 1
ATOM 677 C CA . THR A 1 84 ? 15.605 -9.388 -22.291 1.00 88.38 84 THR A CA 1
ATOM 678 C C . THR A 1 84 ? 14.812 -8.123 -22.007 1.00 88.38 84 THR A C 1
ATOM 680 O O . THR A 1 84 ? 13.759 -7.915 -22.590 1.00 88.38 84 THR A O 1
ATOM 683 N N . ILE A 1 85 ? 15.296 -7.255 -21.125 1.00 85.62 85 ILE A N 1
ATOM 684 C CA . ILE A 1 85 ? 14.624 -5.985 -20.824 1.00 85.62 85 ILE A CA 1
ATOM 685 C C . ILE A 1 85 ? 15.439 -4.877 -21.472 1.00 85.62 85 ILE A C 1
ATOM 687 O O . ILE A 1 85 ? 16.593 -4.649 -21.098 1.00 85.62 85 ILE A O 1
ATOM 691 N N . THR A 1 86 ? 14.860 -4.225 -22.473 1.00 72.56 86 THR A N 1
ATOM 692 C CA . THR A 1 86 ? 15.531 -3.204 -23.272 1.00 72.56 86 THR A CA 1
ATOM 693 C C . THR A 1 86 ? 15.561 -1.886 -22.511 1.00 72.56 86 THR A C 1
ATOM 695 O O . THR A 1 86 ? 14.616 -1.110 -22.461 1.00 72.56 86 THR A O 1
ATOM 698 N N . ASN A 1 87 ? 16.707 -1.644 -21.885 1.00 62.50 87 ASN A N 1
ATOM 699 C CA . ASN A 1 87 ? 17.195 -0.324 -21.515 1.00 62.50 87 ASN A CA 1
ATOM 700 C C . ASN A 1 87 ? 18.704 -0.401 -21.718 1.00 62.50 87 ASN A C 1
ATOM 702 O O . ASN A 1 87 ? 19.394 -1.031 -20.912 1.00 62.50 87 ASN A O 1
ATOM 706 N N . GLU A 1 88 ? 19.183 0.157 -22.832 1.00 47.34 88 GLU A N 1
ATOM 707 C CA . GLU A 1 88 ? 20.454 -0.204 -23.477 1.00 47.34 88 GLU A CA 1
ATOM 708 C C . GLU A 1 88 ? 21.709 -0.099 -22.587 1.00 47.34 88 GLU A C 1
ATOM 710 O O . GLU A 1 88 ? 22.753 -0.613 -22.972 1.00 47.34 88 GLU A O 1
ATOM 715 N N . TYR A 1 89 ? 21.638 0.480 -21.379 1.00 49.19 89 TYR A N 1
ATOM 716 C CA . TYR A 1 89 ? 22.825 0.661 -20.534 1.00 49.19 89 TYR A CA 1
ATOM 717 C C . TYR A 1 89 ? 22.657 0.421 -19.025 1.00 49.19 89 TYR A C 1
ATOM 719 O O . TYR A 1 89 ? 23.651 0.528 -18.309 1.00 49.19 89 TYR A O 1
ATOM 727 N N . THR A 1 90 ? 21.467 0.109 -18.481 1.00 62.59 90 THR A N 1
ATOM 728 C CA . THR A 1 90 ? 21.293 0.240 -17.009 1.00 62.59 90 THR A CA 1
ATOM 729 C C . THR A 1 90 ? 20.605 -0.885 -16.239 1.00 62.59 90 THR A C 1
ATOM 731 O O . THR A 1 90 ? 20.453 -0.721 -15.027 1.00 62.59 90 THR A O 1
ATOM 734 N N . ARG A 1 91 ? 20.236 -2.029 -16.848 1.00 80.31 91 ARG A N 1
ATOM 735 C CA . ARG A 1 91 ? 19.536 -3.141 -16.145 1.00 80.31 91 ARG A CA 1
ATOM 736 C C . ARG A 1 91 ? 18.429 -2.613 -15.218 1.00 80.31 91 ARG A C 1
ATOM 738 O O . ARG A 1 91 ? 18.350 -2.971 -14.046 1.00 80.31 91 ARG A O 1
ATOM 745 N N . SER A 1 92 ? 17.666 -1.643 -15.699 1.00 87.06 92 SER A N 1
ATOM 746 C CA . SER A 1 92 ? 16.671 -0.935 -14.905 1.00 87.06 92 SER A CA 1
ATOM 747 C C . SER A 1 92 ? 15.548 -0.460 -15.802 1.00 87.06 92 SER A C 1
ATOM 749 O O . SER A 1 92 ? 15.754 -0.269 -16.999 1.00 87.06 92 SER A O 1
ATOM 751 N N . PHE A 1 93 ? 14.380 -0.220 -15.228 1.00 85.50 93 PHE A N 1
ATOM 752 C CA . PHE A 1 93 ? 13.351 0.565 -15.892 1.00 85.50 93 PHE A CA 1
ATOM 753 C C . PHE A 1 93 ? 12.827 1.643 -14.958 1.00 85.50 93 PHE A C 1
ATOM 755 O O . PHE A 1 93 ? 12.962 1.566 -13.731 1.00 85.50 93 PHE A O 1
ATOM 762 N N . GLN A 1 94 ? 12.276 2.682 -15.571 1.00 87.94 94 GLN A N 1
ATOM 763 C CA . GLN A 1 94 ? 11.673 3.800 -14.874 1.00 87.94 94 GLN A CA 1
ATOM 764 C C . GLN A 1 94 ? 10.162 3.732 -15.019 1.00 87.94 94 GLN A C 1
ATOM 766 O O . GLN A 1 94 ? 9.644 3.373 -16.072 1.00 87.94 94 GLN A O 1
ATOM 771 N N . ILE A 1 95 ? 9.476 4.105 -13.950 1.00 87.81 95 ILE A N 1
ATOM 772 C CA . ILE A 1 95 ? 8.042 4.342 -13.942 1.00 87.81 95 ILE A CA 1
ATOM 773 C C . ILE A 1 95 ? 7.884 5.860 -13.892 1.00 87.81 95 ILE A C 1
ATOM 775 O O . ILE A 1 95 ? 8.135 6.450 -12.833 1.00 87.81 95 ILE A O 1
ATOM 779 N N . PRO A 1 96 ? 7.576 6.506 -15.027 1.00 87.06 96 PRO A N 1
ATOM 780 C CA . PRO A 1 96 ? 7.526 7.956 -15.100 1.00 87.06 96 PRO A CA 1
ATOM 781 C C . PRO A 1 96 ? 6.349 8.517 -14.293 1.00 87.06 96 PRO A C 1
ATOM 783 O O . PRO A 1 96 ? 5.278 7.917 -14.213 1.00 87.06 96 PRO A O 1
ATOM 786 N N . GLY A 1 97 ? 6.576 9.683 -13.697 1.00 84.12 97 GLY A N 1
ATOM 787 C CA . GLY A 1 97 ? 5.563 10.567 -13.134 1.00 84.12 97 GLY A CA 1
ATOM 788 C C . GLY A 1 97 ? 5.173 11.690 -14.110 1.00 84.12 97 GLY A C 1
ATOM 789 O O . GLY A 1 97 ? 5.133 11.446 -15.319 1.00 84.12 97 GLY A O 1
ATOM 790 N N . PRO A 1 98 ? 4.900 12.919 -13.620 1.00 90.12 98 PRO A N 1
ATOM 791 C CA . PRO A 1 98 ? 5.127 13.404 -12.253 1.00 90.12 98 PRO A CA 1
ATOM 792 C C . PRO A 1 98 ? 4.072 12.916 -11.253 1.00 90.12 98 PRO A C 1
ATOM 794 O O . PRO A 1 98 ? 2.935 12.624 -11.616 1.00 90.12 98 PRO A O 1
ATOM 797 N N . PHE A 1 99 ? 4.441 12.859 -9.975 1.00 90.69 99 PHE A N 1
ATOM 798 C CA . PHE A 1 99 ? 3.512 12.561 -8.884 1.00 90.69 99 PHE A CA 1
ATOM 799 C C . PHE A 1 99 ? 3.939 13.236 -7.579 1.00 90.69 99 PHE A C 1
ATOM 801 O O . PHE A 1 99 ? 5.105 13.575 -7.387 1.00 90.69 99 PHE A O 1
ATOM 808 N N . ASN A 1 100 ? 2.989 13.423 -6.663 1.00 91.44 100 ASN A N 1
ATOM 809 C CA . ASN A 1 100 ? 3.237 14.032 -5.359 1.00 91.44 100 ASN A CA 1
ATOM 810 C C . ASN A 1 100 ? 3.188 12.976 -4.256 1.00 91.44 100 ASN A C 1
ATOM 812 O O . ASN A 1 100 ? 2.226 12.218 -4.176 1.00 91.44 100 ASN A O 1
ATOM 816 N N . LEU A 1 101 ? 4.186 12.976 -3.372 1.00 91.38 101 LEU A N 1
ATOM 817 C CA . LEU A 1 101 ? 4.154 12.210 -2.125 1.00 91.38 101 LEU A CA 1
ATOM 818 C C . LEU A 1 101 ? 3.883 13.157 -0.959 1.00 91.38 101 LEU A C 1
ATOM 820 O O . LEU A 1 101 ? 4.474 14.240 -0.873 1.00 91.38 101 LEU A O 1
ATOM 824 N N . ARG A 1 102 ? 3.010 12.744 -0.035 1.00 92.12 102 ARG A N 1
ATOM 825 C CA . ARG A 1 102 ? 2.720 13.514 1.186 1.00 92.12 102 ARG A CA 1
ATOM 826 C C . ARG A 1 102 ? 3.832 13.395 2.236 1.00 92.12 102 ARG A C 1
ATOM 828 O O . ARG A 1 102 ? 3.914 14.248 3.118 1.00 92.12 102 ARG A O 1
ATOM 835 N N . GLY A 1 103 ? 4.714 12.406 2.083 1.00 87.31 103 GLY A N 1
ATOM 836 C CA . GLY A 1 103 ? 5.870 12.131 2.934 1.00 87.31 103 GLY A CA 1
ATOM 837 C C . GLY A 1 103 ? 5.703 10.850 3.755 1.00 87.31 103 GLY A C 1
ATOM 838 O O . GLY A 1 103 ? 4.949 9.958 3.381 1.00 87.31 103 GLY A O 1
ATOM 839 N N . GLY A 1 104 ? 6.411 10.753 4.879 1.00 86.81 104 GLY A N 1
ATOM 840 C CA . GLY A 1 104 ? 6.281 9.625 5.805 1.00 86.81 104 GLY A CA 1
ATOM 841 C C . GLY A 1 104 ? 6.928 8.331 5.299 1.00 86.81 104 GLY A C 1
ATOM 842 O O . GLY A 1 104 ? 7.659 8.328 4.309 1.00 86.81 104 GLY A O 1
ATOM 843 N N . ARG A 1 105 ? 6.695 7.235 6.029 1.00 85.75 105 ARG A N 1
ATOM 844 C CA . ARG A 1 105 ? 7.303 5.917 5.764 1.00 85.75 105 ARG A CA 1
ATOM 845 C C . ARG A 1 105 ? 6.434 4.958 4.968 1.00 85.75 105 ARG A C 1
ATOM 847 O O . ARG A 1 105 ? 6.916 3.916 4.554 1.00 85.75 105 ARG A O 1
ATOM 854 N N . VAL A 1 106 ? 5.158 5.277 4.783 1.00 86.38 106 VAL A N 1
ATOM 855 C CA . VAL A 1 106 ? 4.235 4.448 4.005 1.00 86.38 106 VAL A CA 1
ATOM 856 C C . VAL A 1 106 ? 4.033 5.110 2.658 1.00 86.38 106 VAL A C 1
ATOM 858 O O . VAL A 1 106 ? 3.575 6.250 2.597 1.00 86.38 106 VAL A O 1
ATOM 861 N N . THR A 1 107 ? 4.391 4.402 1.592 1.00 86.75 107 THR A N 1
ATOM 862 C CA . THR A 1 107 ? 4.060 4.759 0.212 1.00 86.75 107 THR A CA 1
ATOM 863 C C . THR A 1 107 ? 3.653 3.499 -0.537 1.00 86.75 107 THR A C 1
ATOM 865 O O . THR A 1 107 ? 4.393 2.514 -0.598 1.00 86.75 107 THR A O 1
ATOM 868 N N . GLU A 1 108 ? 2.463 3.542 -1.110 1.00 86.25 108 GLU A N 1
ATOM 869 C CA . GLU A 1 108 ? 1.900 2.503 -1.948 1.00 86.25 108 GLU A CA 1
ATOM 870 C C . GLU A 1 108 ? 1.632 3.079 -3.332 1.00 86.25 108 GLU A C 1
ATOM 872 O O . GLU A 1 108 ? 0.982 4.119 -3.469 1.00 86.25 108 GLU A O 1
ATOM 877 N N . ILE A 1 109 ? 2.161 2.416 -4.357 1.00 83.62 109 ILE A N 1
ATOM 878 C CA . ILE A 1 109 ? 1.973 2.832 -5.743 1.00 83.62 109 ILE A CA 1
ATOM 879 C C . ILE A 1 109 ? 1.064 1.827 -6.416 1.00 83.62 109 ILE A C 1
ATOM 881 O O . ILE A 1 109 ? 1.309 0.621 -6.368 1.00 83.62 109 ILE A O 1
ATOM 885 N N . ILE A 1 110 ? 0.056 2.359 -7.084 1.00 83.75 110 ILE A N 1
ATOM 886 C CA . ILE A 1 110 ? -0.871 1.603 -7.902 1.00 83.75 110 ILE A CA 1
ATOM 887 C C . ILE A 1 110 ? -0.464 1.828 -9.354 1.00 83.75 110 ILE A C 1
ATOM 889 O O . ILE A 1 110 ? -0.380 2.972 -9.819 1.00 83.75 110 ILE A O 1
ATOM 893 N N . LEU A 1 111 ? -0.151 0.736 -10.045 1.00 84.44 111 LEU A N 1
ATOM 894 C CA . LEU A 1 111 ? 0.423 0.755 -11.387 1.00 84.44 111 LEU A CA 1
ATOM 895 C C . LEU A 1 111 ? -0.531 0.141 -12.410 1.00 84.44 111 LEU A C 1
ATOM 897 O O . LEU A 1 111 ? -1.362 -0.700 -12.082 1.00 84.44 111 LEU A O 1
ATOM 901 N N . ASP A 1 112 ? -0.375 0.572 -13.657 1.00 83.19 112 ASP A N 1
ATOM 902 C CA . ASP A 1 112 ? -0.979 -0.050 -14.831 1.00 83.19 112 ASP A CA 1
ATOM 903 C C . ASP A 1 112 ? 0.133 -0.507 -15.782 1.00 83.19 112 ASP A C 1
ATOM 905 O O . ASP A 1 112 ? 1.052 0.262 -16.101 1.00 83.19 112 ASP A O 1
ATOM 909 N N . PHE A 1 113 ? 0.063 -1.772 -16.193 1.00 85.06 113 PHE A N 1
ATOM 910 C CA . PHE A 1 113 ? 1.024 -2.425 -17.074 1.00 85.06 113 PHE A CA 1
ATOM 911 C C . PHE A 1 113 ? 0.303 -3.082 -18.248 1.00 85.06 113 PHE A C 1
ATOM 913 O O . PHE A 1 113 ? -0.442 -4.045 -18.062 1.00 85.06 113 PHE A O 1
ATOM 920 N N . ASP A 1 114 ? 0.603 -2.634 -19.469 1.00 83.12 114 ASP A N 1
ATOM 921 C CA . ASP A 1 114 ? 0.097 -3.283 -20.677 1.00 83.12 114 ASP A CA 1
ATOM 922 C C . ASP A 1 114 ? 1.163 -4.219 -21.282 1.00 83.12 114 ASP A C 1
ATOM 924 O O . ASP A 1 114 ? 2.131 -3.744 -21.889 1.00 83.12 114 ASP A O 1
ATOM 928 N N . PRO A 1 115 ? 1.005 -5.551 -21.174 1.00 82.38 115 PRO A N 1
ATOM 929 C CA . PRO A 1 115 ? 1.928 -6.525 -21.765 1.00 82.38 115 PRO A CA 1
ATOM 930 C C . PRO A 1 115 ? 1.991 -6.444 -23.296 1.00 82.38 115 PRO A C 1
ATOM 932 O O . PRO A 1 115 ? 3.034 -6.736 -23.873 1.00 82.38 115 PRO A O 1
ATOM 935 N N . ASN A 1 116 ? 0.894 -6.065 -23.959 1.00 83.00 116 ASN A N 1
ATOM 936 C CA . ASN A 1 116 ? 0.750 -6.119 -25.413 1.00 83.00 116 ASN A CA 1
ATOM 937 C C . ASN A 1 116 ? 1.508 -4.977 -26.083 1.00 83.00 116 ASN A C 1
ATOM 939 O O . ASN A 1 116 ? 1.886 -5.082 -27.246 1.00 83.00 116 ASN A O 1
ATOM 943 N N . LEU A 1 117 ? 1.721 -3.896 -25.333 1.00 82.94 117 LEU A N 1
ATOM 944 C CA . LEU A 1 117 ? 2.541 -2.754 -25.722 1.00 82.94 117 LEU A CA 1
ATOM 945 C C . LEU A 1 117 ? 3.957 -2.825 -25.147 1.00 82.94 117 LEU A C 1
ATOM 947 O O . LEU A 1 117 ? 4.781 -1.970 -25.463 1.00 82.94 117 LEU A O 1
ATOM 951 N N . SER A 1 118 ? 4.242 -3.807 -24.289 1.00 85.69 118 SER A N 1
ATOM 952 C CA . SER A 1 118 ? 5.514 -3.868 -23.570 1.00 85.69 118 SER A CA 1
ATOM 953 C C . SER A 1 118 ? 6.380 -5.057 -23.950 1.00 85.69 118 SER A C 1
ATOM 955 O O . SER A 1 118 ? 7.592 -4.952 -23.824 1.00 85.69 118 SER A O 1
ATOM 957 N N . VAL A 1 119 ? 5.810 -6.183 -24.386 1.00 88.44 119 VAL A N 1
ATOM 958 C CA . VAL A 1 119 ? 6.565 -7.409 -24.678 1.00 88.44 119 VAL A CA 1
ATOM 959 C C . VAL A 1 119 ? 6.483 -7.764 -26.154 1.00 88.44 119 VAL A C 1
ATOM 961 O O . VAL A 1 119 ? 5.407 -7.848 -26.740 1.00 88.44 119 VAL A O 1
ATOM 964 N N . TYR A 1 120 ? 7.644 -8.046 -26.732 1.00 88.44 120 TYR A N 1
ATOM 965 C CA . TYR A 1 120 ? 7.831 -8.345 -28.142 1.00 88.44 120 TYR A CA 1
ATOM 966 C C . TYR A 1 120 ? 8.669 -9.611 -28.295 1.00 88.44 120 TYR A C 1
ATOM 968 O O . TYR A 1 120 ? 9.576 -9.865 -27.506 1.00 88.44 120 TYR A O 1
ATOM 976 N N . ASN A 1 121 ? 8.404 -10.402 -29.333 1.00 87.31 121 ASN A N 1
ATOM 977 C CA . ASN A 1 121 ? 9.271 -11.516 -29.707 1.00 87.31 121 ASN A CA 1
ATOM 978 C C . ASN A 1 121 ? 10.084 -11.136 -30.949 1.00 87.31 121 ASN A C 1
ATOM 980 O O . ASN A 1 121 ? 9.535 -10.750 -31.984 1.00 87.31 121 ASN A O 1
ATOM 984 N N . THR A 1 122 ? 11.401 -11.233 -30.838 1.00 84.88 122 THR A N 1
ATOM 985 C CA . THR A 1 122 ? 12.368 -10.884 -31.876 1.00 84.88 122 THR A CA 1
ATOM 986 C C . THR A 1 122 ? 13.091 -12.140 -32.350 1.00 84.88 122 THR A C 1
ATOM 988 O O . THR A 1 122 ? 13.313 -13.073 -31.581 1.00 84.88 122 THR A O 1
ATOM 991 N N . LEU A 1 123 ? 13.484 -12.172 -33.625 1.00 79.88 123 LEU A N 1
ATOM 992 C CA . LEU A 1 123 ? 14.187 -13.329 -34.194 1.00 79.88 123 LEU A CA 1
ATOM 993 C C . LEU A 1 123 ? 15.584 -13.523 -33.580 1.00 79.88 123 LEU A C 1
ATOM 995 O O . LEU A 1 123 ? 16.018 -14.659 -33.424 1.00 79.88 123 LEU A O 1
ATOM 999 N N . ASP A 1 124 ? 16.252 -12.428 -33.207 1.00 80.56 124 ASP A N 1
ATOM 1000 C CA . ASP A 1 124 ? 17.658 -12.444 -32.784 1.00 80.56 124 ASP A CA 1
ATOM 1001 C C . ASP A 1 124 ? 17.837 -12.523 -31.261 1.00 80.56 124 ASP A C 1
ATOM 1003 O O . ASP A 1 124 ? 18.838 -13.045 -30.780 1.00 80.56 124 ASP A O 1
ATOM 1007 N N . SER A 1 125 ? 16.891 -11.986 -30.483 1.00 76.94 125 SER A N 1
ATOM 1008 C CA . SER A 1 125 ? 16.999 -11.876 -29.017 1.00 76.94 125 SER A CA 1
ATOM 1009 C C . SER A 1 125 ? 15.870 -12.587 -28.268 1.00 76.94 125 SER A C 1
ATOM 1011 O O . SER A 1 125 ? 15.794 -12.496 -27.043 1.00 76.94 125 SER A O 1
ATOM 1013 N N . GLY A 1 126 ? 14.998 -13.305 -28.984 1.00 87.94 126 GLY A N 1
ATOM 1014 C CA . GLY A 1 126 ? 13.813 -13.926 -28.405 1.00 87.94 126 GLY A CA 1
ATOM 1015 C C . GLY A 1 126 ? 12.888 -12.873 -27.802 1.00 87.94 126 GLY A C 1
ATOM 1016 O O . GLY A 1 126 ? 12.633 -11.835 -28.420 1.00 87.94 126 GLY A O 1
ATOM 1017 N N . TYR A 1 127 ? 12.403 -13.123 -26.586 1.00 89.56 127 TYR A N 1
ATOM 1018 C CA . TYR A 1 127 ? 11.498 -12.212 -25.897 1.00 89.56 127 TYR A CA 1
ATOM 1019 C C . TYR A 1 127 ? 12.228 -10.992 -25.336 1.00 89.56 127 TYR A C 1
ATOM 1021 O O . TYR A 1 127 ? 13.199 -11.101 -24.582 1.00 89.56 127 TYR A O 1
ATOM 1029 N N . VAL A 1 128 ? 11.710 -9.824 -25.696 1.00 89.06 128 VAL A N 1
ATOM 1030 C CA . VAL A 1 128 ? 12.214 -8.505 -25.336 1.00 89.06 128 VAL A CA 1
ATOM 1031 C C . VAL A 1 128 ? 11.089 -7.699 -24.688 1.00 89.06 128 VAL A C 1
ATOM 1033 O O . VAL A 1 128 ? 9.956 -7.750 -25.159 1.00 89.06 128 VAL A O 1
ATOM 1036 N N . MET A 1 129 ? 11.385 -6.953 -23.622 1.00 88.00 129 MET A N 1
ATOM 1037 C CA . MET A 1 129 ? 10.433 -6.072 -22.947 1.00 88.00 129 MET A CA 1
ATOM 1038 C C . MET A 1 129 ? 10.915 -4.620 -22.893 1.00 88.00 129 MET A C 1
ATOM 1040 O O . MET A 1 129 ? 11.941 -4.335 -22.277 1.00 88.00 129 MET A O 1
ATOM 1044 N N . GLU A 1 130 ? 10.091 -3.715 -23.420 1.00 86.94 130 GLU A N 1
ATOM 1045 C CA . GLU A 1 130 ? 10.126 -2.270 -23.175 1.00 86.94 130 GLU A CA 1
ATOM 1046 C C . GLU A 1 130 ? 8.951 -1.910 -22.257 1.00 86.94 130 GLU A C 1
ATOM 1048 O O . GLU A 1 130 ? 7.828 -1.739 -22.731 1.00 86.94 130 GLU A O 1
ATOM 1053 N N . PRO A 1 131 ? 9.149 -1.856 -20.929 1.00 81.38 131 PRO A N 1
ATOM 1054 C CA . PRO A 1 131 ? 8.033 -1.718 -20.005 1.00 81.38 131 PRO A CA 1
ATOM 1055 C C . PRO A 1 131 ? 7.359 -0.353 -20.147 1.00 81.38 131 PRO A C 1
ATOM 1057 O O . PRO A 1 131 ? 7.934 0.680 -19.803 1.00 81.38 131 PRO A O 1
A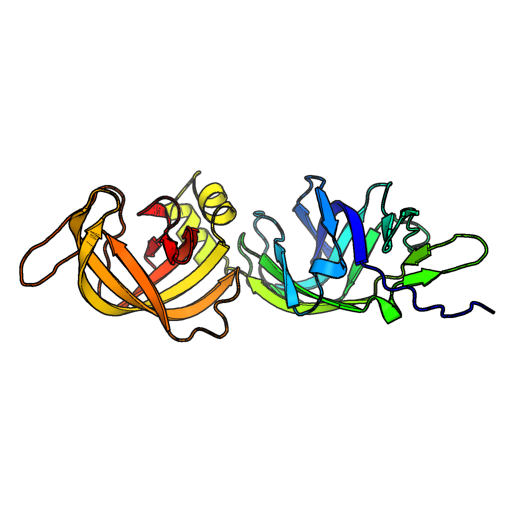TOM 1060 N N . THR A 1 132 ? 6.101 -0.364 -20.583 1.00 82.50 132 THR A N 1
ATOM 1061 C CA . THR A 1 132 ? 5.225 0.807 -20.553 1.00 82.50 132 THR A CA 1
ATOM 1062 C C . THR A 1 132 ? 4.384 0.749 -19.282 1.00 82.50 132 THR A C 1
ATOM 1064 O O . THR A 1 132 ? 3.323 0.130 -19.251 1.00 82.50 132 THR A O 1
ATOM 1067 N N . LEU A 1 133 ? 4.890 1.369 -18.214 1.00 83.62 133 LEU A N 1
ATOM 1068 C CA . LEU A 1 133 ? 4.225 1.447 -16.911 1.00 83.62 133 LEU A CA 1
ATOM 1069 C C . LEU A 1 133 ? 3.670 2.848 -16.673 1.00 83.62 133 LEU A C 1
ATOM 1071 O O . LEU A 1 133 ? 4.333 3.843 -16.976 1.00 83.62 133 LEU A O 1
ATOM 1075 N N . LYS A 1 134 ? 2.479 2.927 -16.080 1.00 84.25 134 LYS A N 1
ATOM 1076 C CA . LYS A 1 134 ? 1.863 4.193 -15.666 1.00 84.25 134 LYS A CA 1
ATOM 1077 C C . LYS A 1 134 ? 1.505 4.151 -14.190 1.00 84.25 134 LYS A C 1
ATOM 1079 O O . LYS A 1 134 ? 1.010 3.142 -13.698 1.00 84.25 134 LYS A O 1
ATOM 1084 N N . VAL A 1 135 ? 1.731 5.264 -13.496 1.00 86.56 135 VAL A N 1
ATOM 1085 C CA . VAL A 1 135 ? 1.195 5.465 -12.147 1.00 86.56 135 VAL A CA 1
ATOM 1086 C C . VAL A 1 135 ? -0.282 5.822 -12.271 1.00 86.56 135 VAL A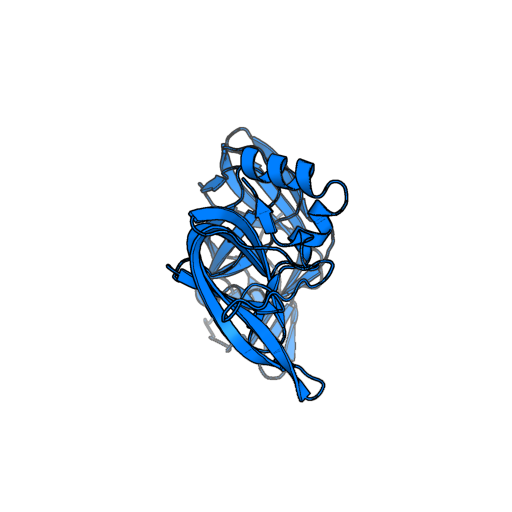 C 1
ATOM 1088 O O . VAL A 1 135 ? -0.621 6.839 -12.872 1.00 86.56 135 VAL A O 1
ATOM 1091 N N . VAL A 1 136 ? -1.148 4.987 -11.704 1.00 87.00 136 VAL A N 1
ATOM 1092 C CA . VAL A 1 136 ? -2.595 5.234 -11.636 1.00 87.00 136 VAL A CA 1
ATOM 1093 C C . VAL A 1 136 ? -2.907 6.105 -10.426 1.00 87.00 136 VAL A C 1
ATOM 1095 O O . VAL A 1 136 ? -3.598 7.115 -10.535 1.00 87.00 136 VAL A O 1
ATOM 1098 N N . SER A 1 137 ? -2.356 5.741 -9.270 1.00 86.00 137 SER A N 1
ATOM 1099 C CA . SER A 1 137 ? -2.531 6.487 -8.028 1.00 86.00 137 SER A CA 1
ATOM 1100 C C . SER A 1 137 ? -1.423 6.183 -7.030 1.00 86.00 137 SER A C 1
ATOM 1102 O O . SER A 1 137 ? -0.695 5.195 -7.150 1.00 86.00 137 SER A O 1
ATOM 1104 N N . ILE A 1 138 ? -1.306 7.052 -6.028 1.00 87.19 138 ILE A N 1
ATOM 1105 C CA . ILE A 1 138 ? -0.377 6.881 -4.918 1.00 87.19 138 ILE A CA 1
ATOM 1106 C C . ILE A 1 138 ? -1.116 7.115 -3.612 1.00 87.19 138 ILE A C 1
ATOM 1108 O O . ILE A 1 138 ? -1.804 8.124 -3.454 1.00 87.19 138 ILE A O 1
ATOM 1112 N N . LEU A 1 139 ? -0.916 6.199 -2.674 1.00 88.81 139 LEU A N 1
ATOM 1113 C CA . LEU A 1 139 ? -1.316 6.349 -1.286 1.00 88.81 139 LEU A CA 1
ATOM 1114 C C . LEU A 1 139 ? -0.044 6.539 -0.464 1.00 88.81 139 LEU A C 1
ATOM 1116 O O . LEU A 1 139 ? 0.947 5.839 -0.662 1.00 88.81 139 LEU A O 1
ATOM 1120 N N . SER A 1 140 ? -0.023 7.525 0.425 1.00 89.56 140 SER A N 1
ATOM 1121 C CA . SER A 1 140 ? 1.143 7.746 1.284 1.00 89.56 140 SER A CA 1
ATOM 1122 C C . SER A 1 140 ? 0.746 8.336 2.623 1.00 89.56 140 SER A C 1
ATOM 1124 O O . SER A 1 140 ? -0.246 9.050 2.694 1.00 89.56 140 SER A O 1
ATOM 1126 N N . MET A 1 141 ? 1.539 8.136 3.668 1.00 90.56 141 MET A N 1
ATOM 1127 C CA . MET A 1 141 ? 1.381 8.903 4.911 1.00 90.56 141 MET A CA 1
ATOM 1128 C C . MET A 1 141 ? 1.787 10.372 4.738 1.00 90.56 141 MET A C 1
ATOM 1130 O O . MET A 1 141 ? 2.420 10.745 3.752 1.00 90.56 141 MET A O 1
ATOM 1134 N N . THR A 1 142 ? 1.429 11.227 5.694 1.00 92.56 142 THR A N 1
ATOM 1135 C CA . THR A 1 142 ? 2.113 12.511 5.912 1.00 92.56 142 THR A CA 1
ATOM 1136 C C . THR A 1 142 ? 3.257 12.352 6.919 1.00 92.56 142 THR A C 1
ATOM 1138 O O . THR A 1 142 ? 3.337 11.358 7.645 1.00 92.56 142 THR A O 1
ATOM 1141 N N . ALA A 1 143 ? 4.150 13.343 7.000 1.00 90.19 143 ALA A N 1
ATOM 1142 C CA . ALA A 1 143 ? 5.201 13.357 8.020 1.00 90.19 143 ALA A CA 1
ATOM 1143 C C . ALA A 1 143 ? 4.625 13.462 9.447 1.00 90.19 143 ALA A C 1
ATOM 1145 O O . ALA A 1 143 ? 5.173 12.887 10.383 1.00 90.19 143 ALA A O 1
ATOM 1146 N N . GLU A 1 144 ? 3.505 14.168 9.619 1.00 92.19 144 GLU A N 1
ATOM 114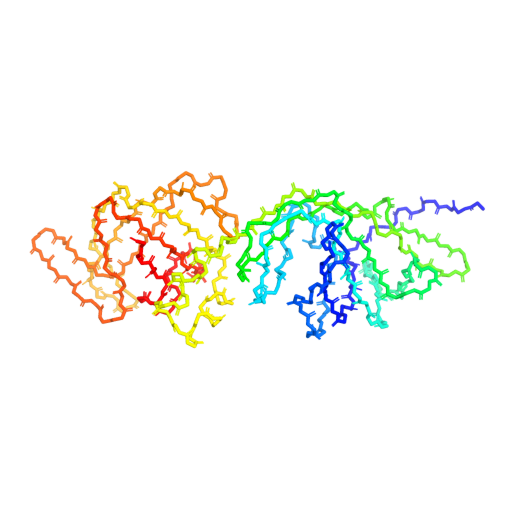7 C CA . GLU A 1 144 ? 2.811 14.289 10.901 1.00 92.19 144 GLU A CA 1
ATOM 1148 C C . GLU A 1 144 ? 2.180 12.958 11.324 1.00 92.19 144 GLU A C 1
ATOM 1150 O O . GLU A 1 144 ? 2.325 12.562 12.481 1.00 92.19 144 GLU A O 1
ATOM 1155 N N . GLN A 1 145 ? 1.524 12.251 10.396 1.00 94.19 145 GLN A N 1
ATOM 1156 C CA . GLN A 1 145 ? 0.995 10.906 10.640 1.00 94.19 145 GLN A CA 1
ATOM 1157 C C . GLN A 1 145 ? 2.128 9.935 11.006 1.00 94.19 145 GLN A C 1
ATOM 1159 O O . GLN A 1 145 ? 2.016 9.235 12.011 1.00 94.19 145 GLN A O 1
ATOM 1164 N N . ASP A 1 146 ? 3.248 9.944 10.270 1.00 91.88 146 ASP A N 1
ATOM 1165 C CA . ASP A 1 146 ? 4.418 9.116 10.601 1.00 91.88 146 ASP A CA 1
ATOM 1166 C C . ASP A 1 146 ? 4.948 9.429 12.006 1.00 91.88 146 ASP A C 1
ATOM 1168 O O . ASP A 1 146 ? 5.109 8.521 12.817 1.00 91.88 146 ASP A O 1
ATOM 1172 N N . LEU A 1 147 ? 5.123 10.707 12.355 1.00 92.38 147 LEU A N 1
ATOM 1173 C CA . LEU A 1 147 ? 5.586 11.102 13.686 1.00 92.38 147 LEU A CA 1
ATOM 1174 C C . LEU A 1 147 ? 4.658 10.594 14.800 1.00 92.38 147 LEU A C 1
ATOM 1176 O O . LEU A 1 147 ? 5.133 10.163 15.851 1.00 92.38 147 LEU A O 1
ATOM 1180 N N . ARG A 1 148 ? 3.336 10.611 14.586 1.00 94.19 148 ARG A N 1
ATOM 1181 C CA . ARG A 1 148 ? 2.363 10.056 15.543 1.00 94.19 148 ARG A CA 1
ATOM 1182 C C . ARG A 1 148 ? 2.546 8.554 15.725 1.00 94.19 148 ARG A C 1
ATOM 1184 O O . ARG A 1 148 ? 2.562 8.085 16.861 1.00 94.19 148 ARG A O 1
ATOM 1191 N N . VAL A 1 149 ? 2.740 7.827 14.629 1.00 94.38 149 VAL A N 1
ATOM 1192 C CA . VAL A 1 149 ? 3.002 6.383 14.643 1.00 94.38 149 VAL A CA 1
ATOM 1193 C C . VAL A 1 149 ? 4.316 6.081 15.368 1.00 94.38 149 VAL A C 1
ATOM 1195 O O . VAL A 1 149 ? 4.332 5.231 16.255 1.00 94.38 149 VAL A O 1
ATOM 1198 N N . GLN A 1 150 ? 5.393 6.815 15.072 1.00 93.12 150 GLN A N 1
ATOM 1199 C CA . GLN A 1 150 ? 6.689 6.643 1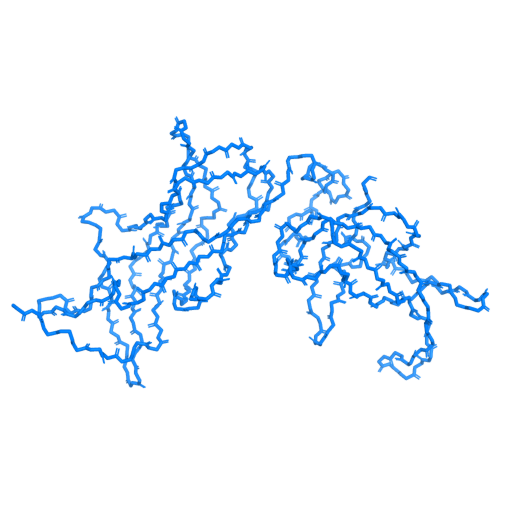5.739 1.00 93.12 150 GLN A CA 1
ATOM 1200 C C . GLN A 1 150 ? 6.610 6.939 17.241 1.00 93.12 150 GLN A C 1
ATOM 1202 O O . GLN A 1 150 ? 7.133 6.172 18.043 1.00 93.12 150 GLN A O 1
ATOM 1207 N N . ASN A 1 151 ? 5.925 8.011 17.647 1.00 95.56 151 ASN A N 1
ATOM 1208 C CA . ASN A 1 151 ? 5.775 8.354 19.063 1.00 95.56 151 ASN A CA 1
ATOM 1209 C C . ASN A 1 151 ? 4.964 7.309 19.840 1.00 95.56 151 ASN A C 1
ATOM 1211 O O . ASN A 1 151 ? 5.224 7.090 21.020 1.00 95.56 151 ASN A O 1
ATOM 1215 N N . ALA A 1 152 ? 3.976 6.685 19.196 1.00 95.69 152 ALA A N 1
ATOM 1216 C CA . ALA A 1 152 ? 3.119 5.696 19.836 1.00 95.69 152 ALA A CA 1
ATOM 1217 C C . ALA A 1 152 ? 3.741 4.290 19.874 1.00 95.69 152 ALA A C 1
ATOM 1219 O O . ALA A 1 152 ? 3.542 3.568 20.847 1.00 95.69 152 ALA A O 1
ATOM 1220 N N . LEU A 1 153 ? 4.481 3.899 18.831 1.00 95.06 153 LEU A N 1
ATOM 1221 C CA . LEU A 1 153 ? 4.978 2.529 18.660 1.00 95.06 153 LEU A CA 1
ATOM 1222 C C . LEU A 1 153 ? 6.490 2.376 18.849 1.00 95.06 153 LEU A C 1
ATOM 1224 O O . LEU A 1 153 ? 6.959 1.257 19.053 1.00 95.06 153 LEU A O 1
ATOM 1228 N N . GLY A 1 154 ? 7.267 3.457 18.766 1.00 93.62 154 GLY A N 1
ATOM 1229 C CA . GLY A 1 154 ? 8.727 3.409 18.834 1.00 93.62 154 GLY A CA 1
ATOM 1230 C C . GLY A 1 154 ? 9.315 2.402 17.842 1.00 93.62 154 GLY A C 1
ATOM 1231 O O . GLY A 1 154 ? 9.011 2.422 16.650 1.00 93.62 154 GLY A O 1
ATOM 1232 N N . GLU A 1 155 ? 10.126 1.472 18.346 1.00 91.88 155 GLU A N 1
ATOM 1233 C CA . GLU A 1 155 ? 10.773 0.426 17.541 1.00 91.88 155 GLU A CA 1
ATOM 1234 C C . GLU A 1 155 ? 9.791 -0.527 16.832 1.00 91.88 155 GLU A C 1
ATOM 1236 O O . GLU A 1 155 ? 10.135 -1.118 15.807 1.00 91.88 155 GLU A O 1
ATOM 1241 N N . TYR A 1 156 ? 8.551 -0.646 17.320 1.00 92.88 156 TYR A N 1
ATOM 1242 C CA . TYR A 1 156 ? 7.537 -1.524 16.731 1.00 92.88 156 TYR A CA 1
ATOM 1243 C C . TYR A 1 156 ? 6.866 -0.928 15.490 1.00 92.88 156 TYR A C 1
ATOM 1245 O O . TYR A 1 156 ? 6.195 -1.663 14.763 1.00 92.88 156 TYR A O 1
ATOM 1253 N N . ALA A 1 157 ? 7.056 0.367 15.207 1.00 91.88 157 ALA A N 1
ATOM 1254 C CA . ALA A 1 157 ? 6.373 1.065 14.118 1.00 91.88 157 ALA A CA 1
ATOM 1255 C C . ALA A 1 157 ? 6.555 0.364 12.764 1.00 91.88 157 ALA A C 1
ATOM 1257 O O . ALA A 1 157 ? 5.579 0.043 12.087 1.00 91.88 157 ALA A O 1
ATOM 1258 N N . ASN A 1 158 ? 7.800 0.047 12.398 1.00 88.00 158 ASN A N 1
ATOM 1259 C CA . ASN A 1 158 ? 8.104 -0.618 11.129 1.00 88.00 158 ASN A CA 1
ATOM 1260 C C . ASN A 1 158 ? 7.501 -2.027 11.049 1.00 88.00 158 ASN A C 1
ATOM 1262 O O . ASN A 1 158 ? 7.070 -2.451 9.978 1.00 88.00 158 ASN A O 1
ATOM 1266 N N . THR A 1 159 ? 7.453 -2.748 12.170 1.00 91.25 159 THR A N 1
ATOM 1267 C CA . THR A 1 159 ? 6.869 -4.093 12.239 1.00 91.25 159 THR A CA 1
ATOM 1268 C C . THR A 1 159 ? 5.354 -4.034 12.053 1.00 91.25 159 THR A C 1
ATOM 1270 O O . THR A 1 159 ? 4.811 -4.783 11.245 1.00 91.25 159 THR A O 1
ATOM 1273 N N . VAL A 1 160 ? 4.673 -3.101 12.726 1.00 93.94 160 VAL A N 1
ATOM 1274 C CA . VAL A 1 160 ? 3.223 -2.891 12.586 1.00 93.94 160 VAL A CA 1
ATOM 1275 C C . VAL A 1 160 ? 2.861 -2.457 11.163 1.00 93.94 160 VAL A C 1
ATOM 1277 O O . VAL A 1 160 ? 1.963 -3.043 10.561 1.00 93.94 160 VAL A O 1
ATOM 1280 N N . ILE A 1 161 ? 3.592 -1.490 10.594 1.00 91.44 161 ILE A N 1
ATOM 1281 C CA . ILE A 1 161 ? 3.406 -1.029 9.207 1.00 91.44 161 ILE A CA 1
ATOM 1282 C C . ILE A 1 161 ? 3.561 -2.191 8.224 1.00 91.44 161 ILE A C 1
ATOM 1284 O O . ILE A 1 161 ? 2.726 -2.364 7.338 1.00 91.44 161 ILE A O 1
ATOM 1288 N N . LYS A 1 162 ? 4.621 -2.992 8.375 1.00 88.94 162 LYS A N 1
ATOM 1289 C CA . LYS A 1 162 ? 4.926 -4.103 7.469 1.00 88.94 162 LYS A CA 1
ATOM 1290 C C . LYS A 1 162 ? 3.829 -5.168 7.473 1.00 88.94 162 LYS A C 1
ATOM 1292 O O . LYS A 1 162 ? 3.470 -5.662 6.408 1.00 88.94 162 LYS A O 1
ATOM 1297 N N . GLU A 1 163 ? 3.320 -5.518 8.650 1.00 91.88 163 GLU A N 1
ATOM 1298 C CA . GLU A 1 163 ? 2.310 -6.568 8.826 1.00 91.88 163 GLU A CA 1
ATOM 1299 C C . GLU A 1 163 ? 0.893 -6.129 8.453 1.00 91.88 163 GLU A C 1
ATOM 1301 O O . GLU A 1 163 ? 0.039 -6.980 8.202 1.00 91.88 163 GLU A O 1
ATOM 1306 N N . ALA A 1 164 ? 0.631 -4.822 8.420 1.00 92.94 164 ALA A N 1
ATOM 1307 C CA . ALA A 1 164 ? -0.644 -4.295 7.969 1.00 92.94 164 ALA A CA 1
ATOM 1308 C C . ALA A 1 164 ? -0.831 -4.534 6.466 1.00 92.94 164 ALA A C 1
ATOM 1310 O O . ALA A 1 164 ? 0.080 -4.333 5.665 1.00 92.94 164 ALA A O 1
ATOM 1311 N N . GLU A 1 165 ? -2.035 -4.933 6.084 1.00 91.00 165 GLU A N 1
ATOM 1312 C CA . GLU A 1 165 ? -2.480 -5.009 4.690 1.00 91.00 165 GLU A CA 1
ATOM 1313 C C . GLU A 1 165 ? -3.210 -3.731 4.283 1.00 91.00 165 GLU A C 1
ATOM 1315 O O . GLU A 1 165 ? -3.072 -3.276 3.153 1.00 91.00 165 GLU A O 1
ATOM 1320 N N . ILE A 1 166 ? -3.952 -3.138 5.222 1.00 92.31 166 ILE A N 1
ATOM 1321 C CA . ILE A 1 166 ? -4.663 -1.874 5.047 1.00 92.31 166 ILE A CA 1
ATOM 1322 C C . ILE A 1 166 ? -4.225 -0.917 6.151 1.00 92.31 166 ILE A C 1
ATOM 1324 O O . ILE A 1 166 ? -4.140 -1.300 7.324 1.00 92.31 166 ILE A O 1
ATOM 1328 N N . ILE A 1 167 ? -3.971 0.334 5.769 1.00 94.38 167 ILE A N 1
ATOM 1329 C CA . ILE A 1 167 ? -3.700 1.424 6.699 1.00 94.38 167 ILE A CA 1
ATOM 1330 C C . ILE A 1 167 ? -4.539 2.633 6.297 1.00 94.38 167 ILE A C 1
ATOM 1332 O O . ILE A 1 167 ? -4.449 3.105 5.165 1.00 94.38 167 ILE A O 1
ATOM 1336 N N . PHE A 1 168 ? -5.330 3.164 7.224 1.00 95.88 168 PHE A N 1
ATOM 1337 C CA . PHE A 1 168 ? -6.099 4.387 6.994 1.00 95.88 168 PHE A CA 1
ATOM 1338 C C . PHE A 1 168 ? -6.270 5.199 8.276 1.00 95.88 168 PHE A C 1
ATOM 1340 O O . PHE A 1 168 ? -6.277 4.656 9.381 1.00 95.88 168 PHE A O 1
ATOM 1347 N N . GLU A 1 169 ? -6.441 6.506 8.123 1.00 96.44 169 GLU A N 1
ATOM 1348 C CA . GLU A 1 169 ? -6.991 7.380 9.153 1.00 96.44 169 GLU A CA 1
ATOM 1349 C C . GLU A 1 169 ? -8.517 7.360 9.067 1.00 96.44 169 GLU A C 1
ATOM 1351 O O . GLU A 1 169 ? -9.103 7.448 7.982 1.00 96.44 169 GLU A O 1
ATOM 1356 N N . GLY A 1 170 ? -9.179 7.219 10.210 1.00 96.81 170 GLY A N 1
ATOM 1357 C CA . GLY A 1 170 ? -10.631 7.195 10.244 1.00 96.81 170 GLY A CA 1
ATOM 1358 C C . GLY A 1 170 ? -11.220 7.569 11.589 1.00 96.81 170 GLY A C 1
ATOM 1359 O O . GLY A 1 170 ? -10.549 7.569 12.626 1.00 96.81 170 GLY A O 1
ATOM 1360 N N . ARG A 1 171 ? -12.521 7.843 11.565 1.00 98.06 171 ARG A N 1
ATOM 1361 C CA . ARG A 1 171 ? -13.300 8.264 12.726 1.00 98.06 171 ARG A CA 1
ATOM 1362 C C . ARG A 1 171 ? -14.347 7.225 13.086 1.00 98.06 171 ARG A C 1
ATOM 1364 O O . ARG A 1 171 ? -15.119 6.796 12.229 1.00 98.06 171 ARG A O 1
ATOM 1371 N N . VAL A 1 172 ? -14.425 6.837 14.356 1.00 97.94 172 VAL A N 1
ATOM 1372 C CA . VAL A 1 172 ? -15.448 5.887 14.815 1.00 97.94 172 VAL A CA 1
ATOM 1373 C C . VAL A 1 172 ? -16.836 6.519 14.679 1.00 97.94 172 VAL A C 1
ATOM 1375 O O . VAL A 1 172 ? -17.186 7.434 15.423 1.00 97.94 172 VAL A O 1
ATOM 1378 N N . ASN A 1 173 ? -17.634 6.008 13.739 1.00 98.12 173 ASN A N 1
ATOM 1379 C CA . ASN A 1 173 ? -18.974 6.501 13.422 1.00 98.12 173 ASN A CA 1
ATOM 1380 C C . ASN A 1 173 ? -20.057 5.838 14.279 1.00 98.12 173 ASN A C 1
ATOM 1382 O O . ASN A 1 173 ? -20.996 6.496 14.718 1.00 98.12 173 ASN A O 1
ATOM 1386 N N . SER A 1 174 ? -19.936 4.536 14.541 1.00 97.44 174 SER A N 1
ATOM 1387 C CA . SER A 1 174 ? -20.855 3.831 15.436 1.00 97.44 174 SER A CA 1
ATOM 1388 C C . SER A 1 174 ? -20.167 2.695 16.172 1.00 97.44 174 SER A C 1
ATOM 1390 O O . SER A 1 174 ? -19.326 2.003 15.598 1.00 97.44 174 SER A O 1
ATOM 1392 N N . ILE A 1 175 ? -20.596 2.460 17.412 1.00 96.75 175 ILE A N 1
ATOM 1393 C CA . ILE A 1 175 ? -20.188 1.316 18.229 1.00 96.75 175 ILE A CA 1
ATOM 1394 C C . ILE A 1 175 ? -21.450 0.547 18.617 1.00 96.75 175 ILE A C 1
ATOM 1396 O O . ILE A 1 175 ? -22.220 0.982 19.473 1.00 96.75 175 ILE A O 1
ATOM 1400 N N . GLY A 1 176 ? -21.673 -0.582 17.958 1.00 95.38 176 GLY A N 1
ATOM 1401 C CA . GLY A 1 176 ? -22.625 -1.603 18.368 1.00 95.38 176 GLY A CA 1
ATOM 1402 C C . GLY A 1 176 ? -21.945 -2.694 19.190 1.00 95.38 176 GLY A C 1
ATOM 1403 O O . GLY A 1 176 ? -20.724 -2.714 19.360 1.00 95.38 176 GLY A O 1
ATOM 1404 N N . CYS A 1 177 ? -22.737 -3.641 19.677 1.00 94.38 177 CYS A N 1
ATOM 1405 C CA . CYS A 1 177 ? -22.219 -4.830 20.332 1.00 94.38 177 CYS A CA 1
ATOM 1406 C C . CYS A 1 177 ? -23.063 -6.052 19.995 1.00 94.38 177 CYS A C 1
ATOM 1408 O O . CYS A 1 177 ? -24.263 -5.945 19.743 1.00 94.38 177 CYS A O 1
ATOM 1410 N N . GLU A 1 178 ? -22.441 -7.220 20.060 1.00 93.62 178 GLU A N 1
ATOM 1411 C CA . GLU A 1 178 ? -23.131 -8.500 19.976 1.00 93.62 178 GLU A CA 1
ATOM 1412 C C . GLU A 1 178 ? -22.509 -9.519 20.932 1.00 93.62 178 GLU A C 1
ATOM 1414 O O . GLU A 1 178 ? -21.336 -9.431 21.305 1.00 93.62 178 GLU A O 1
ATOM 1419 N N . LEU A 1 179 ? -23.308 -10.508 21.324 1.00 92.00 179 LEU A N 1
ATOM 1420 C CA . LEU A 1 179 ? -22.834 -11.686 22.035 1.00 92.00 179 LEU A CA 1
ATOM 1421 C C . LEU A 1 179 ? -22.705 -12.828 21.028 1.00 92.00 179 LEU A C 1
ATOM 1423 O O . LEU A 1 179 ? -23.708 -13.291 20.492 1.00 92.00 179 LEU A O 1
ATOM 1427 N N . SER A 1 180 ? -21.484 -13.296 20.789 1.00 89.00 180 SER A N 1
ATOM 1428 C CA . SER A 1 180 ? -21.204 -14.377 19.837 1.00 89.00 180 SER A CA 1
ATOM 1429 C C . SER A 1 180 ? -20.243 -15.384 20.451 1.00 89.00 180 SER A C 1
ATOM 1431 O O . SER A 1 180 ? -19.432 -15.044 21.312 1.00 89.00 180 SER A O 1
ATOM 1433 N N . ASN A 1 181 ? -20.303 -16.629 19.984 1.00 88.44 181 ASN A N 1
ATOM 1434 C CA . ASN A 1 181 ? -19.342 -17.645 20.388 1.00 88.44 181 ASN A CA 1
ATOM 1435 C C . ASN A 1 181 ? -17.956 -17.313 19.827 1.00 88.44 181 ASN A C 1
ATOM 1437 O O . ASN A 1 181 ? -17.825 -16.926 18.662 1.00 88.44 181 ASN A O 1
ATOM 1441 N N . ASN A 1 182 ? -16.930 -17.466 20.658 1.00 82.12 182 ASN A N 1
ATOM 1442 C CA . ASN A 1 182 ? -15.544 -17.474 20.213 1.00 82.12 182 ASN A CA 1
ATOM 1443 C C . ASN A 1 182 ? -15.173 -18.845 19.617 1.00 82.12 182 ASN A C 1
ATOM 1445 O O . ASN A 1 182 ? -15.972 -19.780 19.602 1.00 82.12 182 ASN A O 1
ATOM 1449 N N . VAL A 1 183 ? -13.920 -18.992 19.179 1.00 77.75 183 VAL A N 1
ATOM 1450 C CA . VAL A 1 183 ? -13.393 -20.244 18.597 1.00 77.75 183 VAL A CA 1
ATOM 1451 C C . VAL A 1 183 ? -13.442 -21.456 19.540 1.00 77.75 183 VAL A C 1
ATOM 1453 O O . VAL A 1 183 ? -13.295 -22.583 19.087 1.00 77.75 183 VAL A O 1
ATOM 1456 N N . ARG A 1 184 ? -13.650 -21.242 20.845 1.00 84.00 184 ARG A N 1
ATOM 1457 C CA . ARG A 1 184 ? -13.793 -22.299 21.860 1.00 84.00 184 ARG A CA 1
ATOM 1458 C C . ARG A 1 184 ? -15.255 -22.585 22.220 1.00 84.00 184 ARG A C 1
ATOM 1460 O O . ARG A 1 184 ? -15.502 -23.358 23.135 1.00 84.00 184 ARG A O 1
ATOM 1467 N N . GLY A 1 185 ? -16.214 -21.947 21.546 1.00 85.31 185 GLY A N 1
ATOM 1468 C CA . GLY A 1 185 ? -17.646 -22.102 21.815 1.00 85.31 185 GLY A CA 1
ATOM 1469 C C . GLY A 1 185 ? -18.174 -21.276 22.992 1.00 85.31 185 GLY A C 1
ATOM 1470 O O . GLY A 1 185 ? -19.359 -21.359 23.295 1.00 85.31 185 GLY A O 1
ATOM 1471 N N . ASN A 1 186 ? -17.340 -20.452 23.636 1.00 87.31 186 ASN A N 1
ATOM 1472 C CA . ASN A 1 186 ? -17.778 -19.599 24.740 1.00 87.31 186 ASN A CA 1
ATOM 1473 C C . ASN A 1 186 ? -18.387 -18.306 24.203 1.00 87.31 186 ASN A C 1
ATOM 1475 O O . ASN A 1 186 ? -17.776 -17.636 23.368 1.00 87.31 186 ASN A O 1
ATOM 1479 N N . GLN A 1 187 ? -19.547 -17.923 24.730 1.00 88.75 187 GLN A N 1
ATOM 1480 C CA . GLN A 1 187 ? -20.186 -16.658 24.393 1.00 88.75 187 GLN A CA 1
ATOM 1481 C C . GLN A 1 187 ? -19.370 -15.490 24.964 1.00 88.75 187 GLN A C 1
ATOM 1483 O O . GLN A 1 187 ? -19.139 -15.408 26.170 1.00 88.75 187 GLN A O 1
ATOM 1488 N N . VAL A 1 188 ? -18.927 -14.584 24.095 1.00 92.56 188 VAL A N 1
ATOM 1489 C CA . VAL A 1 188 ? -18.158 -13.390 24.461 1.00 92.56 188 VAL A CA 1
ATOM 1490 C C . VAL A 1 188 ? -18.761 -12.146 23.815 1.00 92.56 188 VAL A C 1
ATOM 1492 O O . VAL A 1 188 ? -19.494 -12.228 22.827 1.00 92.56 188 VAL A O 1
ATOM 1495 N N . ILE A 1 189 ? -18.459 -10.986 24.397 1.00 94.06 189 ILE A N 1
ATOM 1496 C CA . ILE A 1 189 ? -18.864 -9.688 23.855 1.00 94.06 189 ILE A CA 1
ATOM 1497 C C . ILE A 1 189 ? -17.938 -9.339 22.690 1.00 94.06 189 ILE A C 1
ATOM 1499 O O . ILE A 1 189 ? -16.715 -9.378 22.837 1.00 94.06 189 ILE A O 1
ATOM 1503 N N . TYR A 1 190 ? -18.532 -8.966 21.562 1.00 93.62 190 TYR A N 1
ATOM 1504 C CA . TYR A 1 190 ? -17.851 -8.320 20.451 1.00 93.62 190 TYR A CA 1
ATOM 1505 C C . TYR A 1 190 ? -18.376 -6.896 20.281 1.00 93.62 190 TYR A C 1
ATOM 1507 O O . TYR A 1 190 ? -19.586 -6.674 20.306 1.00 93.62 190 TYR A O 1
ATOM 1515 N N . SER A 1 191 ? -17.469 -5.951 20.065 1.00 94.56 191 SER A N 1
ATOM 1516 C CA . SER A 1 191 ? -17.783 -4.616 19.565 1.00 94.56 191 SER A CA 1
ATOM 1517 C C . SER A 1 191 ? -17.892 -4.661 18.045 1.00 94.56 191 SER A C 1
ATOM 1519 O O . SER A 1 191 ? -17.011 -5.204 17.375 1.00 94.56 191 SER A O 1
ATOM 1521 N N . ILE A 1 192 ? -18.975 -4.097 17.513 1.00 95.69 192 ILE A N 1
ATOM 1522 C CA . ILE A 1 192 ? -19.232 -3.971 16.077 1.00 95.69 192 ILE A CA 1
ATOM 1523 C C . ILE A 1 192 ? -19.101 -2.502 15.715 1.00 95.69 192 ILE A C 1
ATOM 1525 O O . ILE A 1 192 ? -19.927 -1.676 16.096 1.00 95.69 192 ILE A O 1
ATOM 1529 N N . LEU A 1 193 ? -18.030 -2.175 15.014 1.00 96.31 193 LEU A N 1
ATOM 1530 C CA . LEU A 1 193 ? -17.642 -0.815 14.703 1.00 96.31 193 LEU A CA 1
ATOM 1531 C C . LEU A 1 193 ? -17.952 -0.522 13.242 1.00 96.31 193 LEU A C 1
ATOM 1533 O O . LEU A 1 193 ? -17.716 -1.353 12.365 1.00 96.31 193 LEU A O 1
ATOM 1537 N N . SER A 1 194 ? -18.427 0.691 13.001 1.00 97.25 194 SER A N 1
ATOM 1538 C CA . SER A 1 194 ? -18.384 1.322 11.688 1.00 97.25 194 SER A CA 1
ATOM 1539 C C . SER A 1 194 ? -17.438 2.505 11.805 1.00 97.25 194 SER A C 1
ATOM 1541 O O . SER A 1 194 ? -17.669 3.396 12.628 1.00 97.25 194 SER A O 1
ATOM 1543 N N . ILE A 1 195 ? -16.347 2.483 11.047 1.00 97.88 195 ILE A N 1
ATOM 1544 C CA . ILE A 1 195 ? -15.328 3.531 11.057 1.00 97.88 195 ILE A CA 1
ATOM 1545 C C . ILE A 1 195 ? -15.435 4.279 9.737 1.00 97.88 195 ILE A C 1
ATOM 1547 O O . ILE A 1 195 ? -15.253 3.684 8.681 1.00 97.88 195 ILE A O 1
ATOM 1551 N N . LYS A 1 196 ? -15.733 5.576 9.787 1.00 97.69 196 LYS A N 1
ATOM 1552 C CA . LYS A 1 196 ? -15.698 6.414 8.593 1.00 97.69 196 LYS A CA 1
ATOM 1553 C C . LYS A 1 196 ? -14.244 6.576 8.156 1.00 97.69 196 LYS A C 1
ATOM 1555 O O . LYS A 1 196 ? -13.438 7.066 8.947 1.00 97.69 196 LYS A O 1
ATOM 1560 N N . VAL A 1 197 ? -13.918 6.163 6.936 1.00 96.81 197 VAL A N 1
ATOM 1561 C CA . VAL A 1 197 ? -12.574 6.327 6.368 1.00 96.81 197 VAL A CA 1
ATOM 1562 C C . VAL A 1 197 ? -12.404 7.792 5.968 1.00 96.81 197 VAL A C 1
ATOM 1564 O O . VAL A 1 197 ? -13.211 8.327 5.210 1.00 96.81 197 VAL A O 1
ATOM 1567 N N . GLU A 1 198 ? -11.394 8.461 6.524 1.00 95.25 198 GLU A N 1
ATOM 1568 C CA . GLU A 1 198 ? -11.111 9.880 6.258 1.00 95.25 198 GLU A CA 1
ATOM 1569 C C . GLU A 1 198 ? -9.912 10.040 5.313 1.00 95.25 198 GLU A C 1
ATOM 1571 O O . GLU A 1 198 ? -9.927 10.920 4.455 1.00 95.25 198 GLU A O 1
ATOM 1576 N N . ASP A 1 199 ? -8.910 9.162 5.421 1.00 94.00 199 ASP A N 1
ATOM 1577 C CA . ASP A 1 199 ? -7.724 9.177 4.564 1.00 94.00 199 ASP A CA 1
ATOM 1578 C C . ASP A 1 199 ? -7.135 7.766 4.418 1.00 94.00 199 ASP A C 1
ATOM 1580 O O . ASP A 1 199 ? -6.706 7.156 5.396 1.00 94.00 199 ASP A O 1
ATOM 1584 N N . THR A 1 200 ? -7.104 7.231 3.196 1.00 93.56 200 THR A N 1
ATOM 1585 C CA . THR A 1 200 ? -6.482 5.925 2.926 1.00 93.56 200 THR A CA 1
ATOM 1586 C C . THR A 1 200 ? -4.980 6.107 2.711 1.00 93.56 200 THR A C 1
ATOM 1588 O O . THR A 1 200 ? -4.548 6.903 1.880 1.00 93.56 200 THR A O 1
ATOM 1591 N N . LEU A 1 201 ? -4.175 5.363 3.469 1.00 91.62 201 LEU A N 1
ATOM 1592 C CA . LEU A 1 201 ? -2.714 5.484 3.493 1.00 91.62 201 LEU A CA 1
ATOM 1593 C C . LEU A 1 201 ? -2.030 4.299 2.801 1.00 91.62 201 LEU A C 1
ATOM 1595 O O . LEU A 1 201 ? -0.930 4.458 2.276 1.00 91.62 201 LEU A O 1
ATOM 1599 N N . ARG A 1 202 ? -2.679 3.127 2.816 1.00 89.94 202 ARG A N 1
ATOM 1600 C CA . ARG A 1 202 ? -2.243 1.876 2.185 1.00 89.94 202 ARG A CA 1
ATOM 1601 C C . ARG A 1 202 ? -3.422 0.912 2.018 1.00 89.94 202 ARG A C 1
ATOM 1603 O O . ARG A 1 202 ? -4.256 0.822 2.922 1.00 89.94 202 ARG A O 1
ATOM 1610 N N . GLY A 1 203 ? -3.411 0.126 0.948 1.00 87.31 203 GLY A N 1
ATOM 1611 C CA . GLY A 1 203 ? -4.397 -0.895 0.631 1.00 87.31 203 GLY A CA 1
ATOM 1612 C C . GLY A 1 203 ? -5.673 -0.310 0.029 1.00 87.31 203 GLY A C 1
ATOM 1613 O O . GLY A 1 203 ? -5.923 0.896 0.079 1.00 87.31 203 GLY A O 1
ATOM 1614 N N . ASP A 1 204 ? -6.517 -1.179 -0.527 1.00 77.75 204 ASP A N 1
ATOM 1615 C CA . ASP A 1 204 ? -7.794 -0.751 -1.096 1.00 77.75 204 ASP A CA 1
ATOM 1616 C C . ASP A 1 204 ? -8.875 -0.612 -0.013 1.00 77.75 204 ASP A C 1
ATOM 1618 O O . ASP A 1 204 ? -9.641 -1.531 0.280 1.00 77.75 204 ASP A O 1
ATOM 1622 N N . SER A 1 205 ? -8.927 0.569 0.600 1.00 70.44 205 SER A N 1
ATOM 1623 C CA . SER A 1 205 ? -10.105 1.064 1.328 1.00 70.44 205 SER A CA 1
ATOM 1624 C C . SER A 1 205 ? -10.748 2.272 0.650 1.00 70.44 205 SER A C 1
ATOM 1626 O O . SER A 1 205 ? -11.663 2.877 1.201 1.00 70.44 205 SER A O 1
ATOM 1628 N N . SER A 1 206 ? -10.288 2.623 -0.551 1.00 64.75 206 SER A N 1
ATOM 1629 C CA . SER A 1 206 ? -10.671 3.852 -1.252 1.00 64.75 206 SER A CA 1
ATOM 1630 C C . SER A 1 206 ? -12.165 3.912 -1.599 1.00 64.75 206 SER A C 1
ATOM 1632 O O . SER A 1 206 ? -12.773 4.979 -1.547 1.00 64.75 206 SER A O 1
ATOM 1634 N N . ASN A 1 207 ? -12.774 2.754 -1.869 1.00 74.81 207 ASN A N 1
ATOM 1635 C CA . ASN A 1 207 ? -14.204 2.614 -2.158 1.00 74.81 207 ASN A CA 1
ATOM 1636 C C . ASN A 1 207 ? -15.055 2.305 -0.911 1.00 74.81 207 ASN A C 1
ATOM 1638 O O . ASN A 1 207 ? -16.261 2.078 -1.018 1.00 74.81 207 ASN A O 1
ATOM 1642 N N . ILE A 1 208 ? -14.443 2.264 0.276 1.00 85.25 208 ILE A N 1
ATOM 1643 C CA . ILE A 1 208 ? -15.106 1.928 1.536 1.00 85.25 208 ILE A CA 1
ATOM 1644 C C . ILE A 1 208 ? -15.303 3.216 2.339 1.00 85.25 208 ILE A C 1
ATOM 1646 O O . ILE A 1 208 ? -14.413 3.647 3.062 1.00 85.25 208 ILE A O 1
ATOM 1650 N N . GLU A 1 209 ? -16.491 3.819 2.262 1.00 93.12 209 GLU A N 1
ATOM 1651 C CA . GLU A 1 209 ? -16.804 5.003 3.082 1.00 93.12 209 GLU A CA 1
ATOM 1652 C C . GLU A 1 209 ? -16.821 4.661 4.583 1.00 93.12 209 GLU A C 1
ATOM 1654 O O . GLU A 1 209 ? -16.339 5.424 5.422 1.00 93.12 209 GLU A O 1
ATOM 1659 N N . TYR A 1 210 ? -17.349 3.480 4.916 1.00 95.81 210 TYR A N 1
ATOM 1660 C CA . TYR A 1 210 ? -17.483 2.982 6.280 1.00 95.81 210 TYR A CA 1
ATOM 1661 C C . TYR A 1 210 ? -16.871 1.591 6.405 1.00 95.81 210 TYR A C 1
ATOM 1663 O O . TYR A 1 210 ? -17.445 0.604 5.944 1.00 95.81 210 TYR A O 1
ATOM 1671 N N . PHE A 1 211 ? -15.714 1.505 7.056 1.00 96.19 211 PHE A N 1
ATOM 1672 C CA . PHE A 1 211 ? -15.007 0.253 7.271 1.00 96.19 211 PHE A CA 1
ATOM 1673 C C . PHE A 1 211 ? -15.622 -0.521 8.450 1.00 96.19 211 PHE A C 1
ATOM 1675 O O . PHE A 1 211 ? -15.624 -0.012 9.580 1.00 96.19 211 PHE A O 1
ATOM 1682 N N . PRO A 1 212 ? -16.147 -1.743 8.233 1.00 95.00 212 PRO A N 1
ATOM 1683 C CA . PRO A 1 212 ? -16.681 -2.561 9.310 1.00 95.00 212 PRO A CA 1
ATOM 1684 C C . PRO A 1 212 ? -15.543 -3.251 10.069 1.00 95.00 212 PRO A C 1
ATOM 1686 O O . PRO A 1 212 ? -14.720 -3.951 9.479 1.00 95.00 212 PRO A O 1
ATOM 1689 N N . LEU A 1 213 ? -15.523 -3.119 11.395 1.00 95.06 213 LEU A N 1
ATOM 1690 C CA . LEU A 1 213 ? -14.546 -3.805 12.240 1.00 95.06 213 LEU A CA 1
ATOM 1691 C C . LEU A 1 213 ? -15.245 -4.507 13.404 1.00 95.06 213 LEU A C 1
ATOM 1693 O O . LEU A 1 213 ? -16.036 -3.911 14.130 1.00 95.06 213 LEU A O 1
ATOM 1697 N N . LYS A 1 214 ? -14.949 -5.795 13.591 1.00 93.44 214 LYS A N 1
ATOM 1698 C CA . LYS A 1 214 ? -15.483 -6.601 14.692 1.00 93.44 214 LYS A CA 1
ATOM 1699 C C . LYS A 1 214 ? -14.348 -7.003 15.616 1.00 93.44 214 LYS A C 1
ATOM 1701 O O . LYS A 1 214 ? -13.475 -7.768 15.217 1.00 93.44 214 LYS A O 1
ATOM 1706 N N . MET A 1 215 ? -14.394 -6.538 16.858 1.00 91.75 215 MET A N 1
ATOM 1707 C CA . MET A 1 215 ? -13.339 -6.778 17.844 1.00 91.75 215 MET A CA 1
ATOM 1708 C C . MET A 1 215 ? -13.898 -7.429 19.097 1.00 91.75 215 MET A C 1
ATOM 1710 O O . MET A 1 215 ? -15.023 -7.152 19.499 1.00 91.75 215 MET A O 1
ATOM 1714 N N . ILE A 1 216 ? -13.126 -8.326 19.705 1.00 90.75 216 ILE A N 1
ATOM 1715 C CA . ILE A 1 216 ? -13.499 -8.917 20.989 1.00 90.75 216 ILE A CA 1
ATOM 1716 C C . ILE A 1 216 ? -13.368 -7.865 22.098 1.00 90.75 216 ILE A C 1
ATOM 1718 O O . ILE A 1 216 ? -12.412 -7.094 22.116 1.00 90.75 216 ILE A O 1
ATOM 1722 N N . GLY A 1 217 ? -14.317 -7.855 23.030 1.00 91.38 217 GLY A N 1
ATOM 1723 C CA . GLY A 1 217 ? -14.373 -6.890 24.123 1.00 91.38 217 GLY A CA 1
ATOM 1724 C C . GLY A 1 217 ? -15.341 -5.735 23.870 1.00 91.38 217 GLY A C 1
ATOM 1725 O O . GLY A 1 217 ? -16.045 -5.683 22.859 1.00 91.38 217 GLY A O 1
ATOM 1726 N N . GLY A 1 218 ? -15.402 -4.823 24.838 1.00 91.06 218 GLY A N 1
ATOM 1727 C CA . GLY A 1 218 ? -16.289 -3.662 24.847 1.00 91.06 218 GLY A CA 1
ATOM 1728 C C . GLY A 1 218 ? -17.470 -3.810 25.802 1.00 91.06 218 GLY A C 1
ATOM 1729 O O . GLY A 1 218 ? -17.458 -4.622 26.730 1.00 91.06 218 GLY A O 1
ATOM 1730 N N . LYS A 1 219 ? -18.500 -2.986 25.594 1.00 90.75 219 LYS A N 1
ATOM 1731 C CA . LYS A 1 219 ? -19.657 -2.872 26.489 1.00 90.75 219 LYS A CA 1
ATOM 1732 C C . LYS A 1 219 ? -20.938 -3.292 25.777 1.00 90.75 219 LYS A C 1
ATOM 1734 O O . LYS A 1 219 ? -21.278 -2.729 24.744 1.00 90.75 219 LYS A O 1
ATOM 1739 N N . CYS A 1 220 ? -21.676 -4.235 26.361 1.00 90.31 220 CYS A N 1
ATOM 1740 C CA . CYS A 1 220 ? -22.947 -4.710 25.827 1.00 90.31 220 CYS A CA 1
ATOM 1741 C C . CYS A 1 220 ? -23.981 -4.926 26.930 1.00 90.31 220 CYS A C 1
ATOM 1743 O O . CYS A 1 220 ? -23.709 -5.626 27.903 1.00 90.31 220 CYS A O 1
ATOM 1745 N N . GLN A 1 221 ? -25.165 -4.318 26.793 1.00 86.81 221 GLN A N 1
ATOM 1746 C CA . GLN A 1 221 ? -26.274 -4.446 27.757 1.00 86.81 221 GLN A CA 1
ATOM 1747 C C . GLN A 1 221 ? -25.844 -4.217 29.224 1.00 86.81 221 GLN A C 1
ATOM 1749 O O . GLN A 1 221 ? -26.217 -4.957 30.130 1.00 86.81 221 GLN A O 1
ATOM 1754 N N . GLY A 1 222 ? -24.985 -3.220 29.461 1.00 85.81 222 GLY A N 1
ATOM 1755 C CA . GLY A 1 222 ? -24.457 -2.899 30.793 1.00 85.81 222 GLY A CA 1
ATOM 1756 C C . GLY A 1 222 ? -23.307 -3.790 31.282 1.00 85.81 222 GLY A C 1
ATOM 1757 O O . GLY A 1 222 ? -22.639 -3.414 32.241 1.00 85.81 222 GLY A O 1
ATOM 1758 N N . LYS A 1 223 ? -23.009 -4.909 30.610 1.00 88.56 223 LYS A N 1
ATOM 1759 C CA . LYS A 1 223 ? -21.824 -5.739 30.872 1.00 88.56 223 LYS A CA 1
ATOM 1760 C C . LYS A 1 223 ? -20.622 -5.204 30.105 1.00 88.56 223 LYS A C 1
ATOM 1762 O O . LYS A 1 223 ? -20.771 -4.729 28.981 1.00 88.56 223 LYS A O 1
ATOM 1767 N N . VAL A 1 224 ? -19.438 -5.309 30.695 1.00 91.06 224 VAL A N 1
ATOM 1768 C CA . VAL A 1 224 ? -18.177 -4.901 30.067 1.00 91.06 224 VAL A CA 1
ATOM 1769 C C . VAL A 1 224 ? -17.238 -6.098 30.029 1.00 91.06 224 VAL A C 1
ATOM 1771 O O . VAL A 1 224 ? -17.079 -6.792 31.032 1.00 91.06 224 VAL A O 1
ATOM 1774 N N . LEU A 1 225 ? -16.638 -6.343 28.869 1.00 91.94 225 LEU A N 1
ATOM 1775 C CA . LEU A 1 225 ? -15.555 -7.298 28.691 1.00 91.94 225 LEU A CA 1
ATOM 1776 C C . LEU A 1 225 ? -14.303 -6.523 28.293 1.00 91.94 225 LEU A C 1
ATOM 1778 O O . LEU A 1 225 ? -14.221 -6.008 27.179 1.00 91.94 225 LEU A O 1
ATOM 1782 N N . HIS A 1 226 ? -13.328 -6.474 29.192 1.00 91.38 226 HIS A N 1
ATOM 1783 C CA . HIS A 1 226 ? -11.989 -6.003 28.860 1.00 91.38 226 HIS A CA 1
ATOM 1784 C C . HIS A 1 226 ? -11.150 -7.191 28.403 1.00 91.38 226 HIS A C 1
ATOM 1786 O O . HIS A 1 226 ? -11.134 -8.237 29.056 1.00 91.38 226 HIS A O 1
ATOM 1792 N N . VAL A 1 227 ? -10.465 -7.028 27.276 1.00 89.50 227 VAL A N 1
ATOM 1793 C CA . VAL A 1 227 ? -9.525 -8.017 26.752 1.00 89.50 227 VAL A CA 1
ATOM 1794 C C . VAL A 1 227 ? -8.159 -7.357 26.706 1.00 89.50 227 VAL A C 1
ATOM 1796 O O . VAL A 1 227 ? -7.992 -6.317 26.077 1.00 89.50 227 VAL A O 1
ATOM 1799 N N . THR A 1 228 ? -7.195 -7.941 27.412 1.00 90.31 228 THR A N 1
ATOM 1800 C CA . THR A 1 228 ? -5.821 -7.435 27.451 1.00 90.31 228 THR A CA 1
ATOM 1801 C C . THR A 1 228 ? -5.248 -7.343 26.040 1.00 90.31 228 THR A C 1
ATOM 1803 O O . THR A 1 228 ? -5.452 -8.252 25.233 1.00 90.31 228 THR A O 1
ATOM 1806 N N . SER A 1 229 ? -4.537 -6.248 25.761 1.00 89.50 229 SER A N 1
ATOM 1807 C CA . SER A 1 229 ? -3.913 -5.976 24.460 1.00 89.50 229 SER A CA 1
ATOM 1808 C C . SER A 1 229 ? -4.901 -5.879 23.294 1.00 89.50 229 SER A C 1
ATOM 1810 O O . SER A 1 229 ? -4.508 -6.061 22.149 1.00 89.50 229 SER A O 1
ATOM 1812 N N . MET A 1 230 ? -6.183 -5.605 23.555 1.00 91.69 230 MET A N 1
ATOM 1813 C CA . MET A 1 230 ? -7.137 -5.209 22.518 1.00 91.69 230 MET A CA 1
ATOM 1814 C C . MET A 1 230 ? -7.412 -3.710 22.615 1.00 91.69 230 MET A C 1
ATOM 1816 O O . MET A 1 230 ? -7.514 -3.180 23.725 1.00 91.69 230 MET A O 1
ATOM 1820 N N . PRO A 1 231 ? -7.554 -3.018 21.476 1.00 92.62 231 PRO A N 1
ATOM 1821 C CA . PRO A 1 231 ? -7.847 -1.598 21.477 1.00 92.62 231 PRO A CA 1
ATOM 1822 C C . PRO A 1 231 ? -9.255 -1.344 22.019 1.00 92.62 231 PRO A C 1
ATOM 1824 O O . PRO A 1 231 ? -10.206 -2.075 21.731 1.00 92.62 231 PRO A O 1
ATOM 1827 N N . GLU A 1 232 ? -9.393 -0.264 22.781 1.00 91.62 232 GLU A N 1
ATOM 1828 C CA . GLU A 1 232 ? -10.693 0.274 23.167 1.00 91.62 232 GLU A CA 1
ATOM 1829 C C . GLU A 1 232 ? -11.135 1.346 22.175 1.00 91.62 232 GLU A C 1
ATOM 1831 O O . GLU A 1 232 ? -10.305 2.083 21.632 1.00 91.62 232 GLU A O 1
ATOM 1836 N N . PHE A 1 233 ? -12.451 1.445 21.975 1.00 93.56 233 PHE A N 1
ATOM 1837 C CA . PHE A 1 233 ? -13.042 2.360 21.008 1.00 93.56 233 PHE A CA 1
ATOM 1838 C C . PHE A 1 233 ? -13.997 3.352 21.663 1.00 93.56 233 PHE A C 1
ATOM 1840 O O . PHE A 1 233 ? -14.776 2.997 22.552 1.00 93.56 233 PHE A O 1
ATOM 1847 N N . LYS A 1 234 ? -13.966 4.596 21.190 1.00 94.75 234 LYS A N 1
ATOM 1848 C CA . LYS A 1 234 ? -14.833 5.695 21.626 1.00 94.75 234 LYS A CA 1
ATOM 1849 C C . LYS A 1 234 ? -15.501 6.335 20.421 1.00 94.75 234 LYS A C 1
ATOM 1851 O O . LYS A 1 234 ? -14.872 6.575 19.399 1.00 94.75 234 LYS A O 1
ATOM 1856 N N . LEU A 1 235 ? -16.791 6.631 20.551 1.00 96.25 235 LEU A N 1
ATOM 1857 C CA . LEU A 1 235 ? -17.544 7.302 19.496 1.00 96.25 235 LEU A CA 1
ATOM 1858 C C . LEU A 1 235 ? -16.883 8.645 19.141 1.00 96.25 235 LEU A C 1
ATOM 1860 O O . LEU A 1 235 ? -16.483 9.384 20.040 1.00 96.25 235 LEU A O 1
ATOM 1864 N N . ASN A 1 236 ? -16.811 8.957 17.845 1.00 96.88 236 ASN A N 1
ATOM 1865 C CA . ASN A 1 236 ? -16.193 10.155 17.266 1.00 96.88 236 ASN A CA 1
ATOM 1866 C C . ASN A 1 236 ? -14.675 10.296 17.451 1.00 96.88 236 ASN A C 1
ATOM 1868 O O . ASN A 1 236 ? -14.126 11.323 17.044 1.00 96.88 236 ASN A O 1
ATOM 1872 N N . GLU A 1 237 ? -13.987 9.310 18.029 1.00 96.81 237 GLU A N 1
ATOM 1873 C CA . GLU A 1 237 ? -12.527 9.346 18.076 1.00 96.81 237 GLU A CA 1
ATOM 1874 C C . GLU A 1 237 ? -11.942 9.136 16.674 1.00 96.81 237 GLU A C 1
ATOM 1876 O O . GLU A 1 237 ? -12.457 8.330 15.893 1.00 96.81 237 GLU A O 1
ATOM 1881 N N . THR A 1 238 ? -10.857 9.850 16.382 1.00 97.38 238 THR A N 1
ATOM 1882 C CA . THR A 1 238 ? -10.089 9.702 15.146 1.00 97.38 238 THR A CA 1
ATOM 1883 C C . THR A 1 238 ? -8.781 8.978 15.460 1.00 97.38 238 THR A C 1
ATOM 1885 O O . THR A 1 238 ? -8.150 9.204 16.497 1.00 97.38 238 THR A O 1
ATOM 1888 N N . SER A 1 239 ? -8.399 8.028 14.614 1.00 98.00 239 SER A N 1
ATOM 1889 C CA . SER A 1 239 ? -7.199 7.209 14.798 1.00 98.00 239 SER A CA 1
ATOM 1890 C C . SER A 1 239 ? -6.662 6.726 13.456 1.00 98.00 239 SER A C 1
ATOM 1892 O O . SER A 1 239 ? -7.404 6.657 12.477 1.00 98.00 239 SER A O 1
ATOM 1894 N N . ILE A 1 240 ? -5.389 6.339 13.434 1.00 97.56 240 ILE A N 1
ATOM 1895 C CA . ILE A 1 240 ? -4.796 5.560 12.347 1.00 97.56 240 ILE A CA 1
ATOM 1896 C C . ILE A 1 240 ? -4.961 4.076 12.684 1.00 97.56 240 ILE A C 1
ATOM 1898 O O . ILE A 1 240 ? -4.553 3.630 13.761 1.00 97.56 240 ILE A O 1
ATOM 1902 N N . TYR A 1 241 ? -5.550 3.317 11.767 1.00 97.25 241 TYR A N 1
ATOM 1903 C CA . TYR A 1 241 ? -5.795 1.886 11.908 1.00 97.25 241 TYR A CA 1
ATOM 1904 C C . TYR A 1 241 ? -4.833 1.099 11.029 1.00 97.25 241 TYR A C 1
ATOM 1906 O O . TYR A 1 241 ? -4.722 1.364 9.837 1.00 97.25 241 TYR A O 1
ATOM 1914 N N . PHE A 1 242 ? -4.181 0.103 11.620 1.00 96.75 242 PHE A N 1
ATOM 1915 C CA . PHE A 1 242 ? -3.317 -0.861 10.951 1.00 96.75 242 PHE A CA 1
ATOM 1916 C C . PHE A 1 242 ? -4.005 -2.214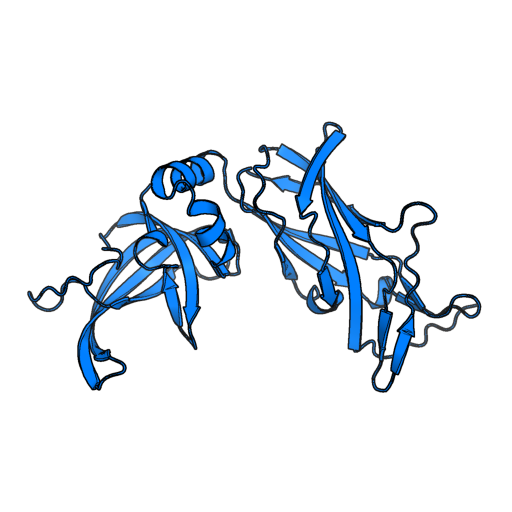 11.009 1.00 96.75 242 PHE A C 1
ATOM 1918 O O . PHE A 1 242 ? -4.102 -2.825 12.079 1.00 96.75 242 PHE A O 1
ATOM 1925 N N . LEU A 1 243 ? -4.523 -2.667 9.873 1.00 95.94 243 LEU A N 1
ATOM 1926 C CA . LEU A 1 243 ? -5.373 -3.846 9.802 1.00 95.94 243 LEU A CA 1
ATOM 1927 C C . LEU A 1 243 ? -4.726 -4.940 8.962 1.00 95.94 243 LEU A C 1
ATOM 1929 O O . LEU A 1 243 ? -4.142 -4.679 7.913 1.00 95.94 243 LEU A O 1
ATOM 1933 N N . LYS A 1 244 ? -4.888 -6.182 9.411 1.00 94.50 244 LYS A N 1
ATOM 1934 C CA . LYS A 1 244 ? -4.477 -7.392 8.697 1.00 94.50 244 LYS A CA 1
ATOM 1935 C C . LYS A 1 244 ? -5.666 -8.330 8.553 1.00 94.50 244 LYS A C 1
ATOM 1937 O O . LYS A 1 244 ? -6.513 -8.393 9.453 1.00 94.50 244 LYS A O 1
ATOM 1942 N N . LYS A 1 245 ? -5.750 -9.041 7.430 1.00 91.94 245 LYS A N 1
ATOM 1943 C CA . LYS A 1 245 ? -6.824 -9.997 7.180 1.00 91.94 245 LYS A CA 1
ATOM 1944 C C . LYS A 1 245 ? -6.504 -11.333 7.859 1.00 91.94 245 LYS A C 1
ATOM 1946 O O . LYS A 1 245 ? -5.408 -11.876 7.755 1.00 91.94 245 LYS A O 1
ATOM 1951 N N . TYR A 1 246 ? -7.485 -11.879 8.567 1.00 88.31 246 TYR A N 1
ATOM 1952 C CA . TYR A 1 246 ? -7.454 -13.190 9.209 1.00 88.31 246 TYR A CA 1
ATOM 1953 C C . TYR A 1 246 ? -8.690 -13.980 8.764 1.00 88.31 246 TYR A C 1
ATOM 1955 O O . TYR A 1 246 ? -9.802 -13.759 9.254 1.00 88.31 246 TYR A O 1
ATOM 1963 N N . GLY A 1 247 ? -8.511 -14.891 7.805 1.00 87.69 247 GLY A N 1
ATOM 1964 C CA . GLY A 1 247 ? -9.639 -15.522 7.114 1.00 87.69 247 GLY A CA 1
ATOM 1965 C C . GLY A 1 247 ? -10.437 -14.468 6.346 1.00 87.69 247 GLY A C 1
ATOM 1966 O O . GLY A 1 247 ? -9.864 -13.722 5.568 1.00 87.69 247 GLY A O 1
ATOM 1967 N N . GLU A 1 248 ? -11.736 -14.347 6.610 1.00 85.62 248 GLU A N 1
ATOM 1968 C CA . GLU A 1 248 ? -12.613 -13.372 5.935 1.00 85.62 248 GLU A CA 1
ATOM 1969 C C . GLU A 1 248 ? -12.779 -12.040 6.685 1.00 85.62 248 GLU A C 1
ATOM 1971 O O . GLU A 1 248 ? -13.656 -11.244 6.354 1.00 85.62 248 GLU A O 1
ATOM 1976 N N . ARG A 1 249 ? -11.995 -11.785 7.742 1.00 87.75 249 ARG A N 1
ATOM 1977 C CA . ARG A 1 249 ? -12.166 -10.593 8.590 1.00 87.75 249 ARG A CA 1
ATOM 1978 C C . ARG A 1 249 ? -10.863 -9.849 8.799 1.00 87.75 249 ARG A C 1
ATOM 1980 O O . ARG A 1 249 ? -9.824 -10.467 8.995 1.00 87.75 249 ARG A O 1
ATOM 1987 N N . TYR A 1 250 ? -10.946 -8.528 8.851 1.00 93.19 250 TYR A N 1
ATOM 1988 C CA . TYR A 1 250 ? -9.845 -7.691 9.308 1.00 93.19 250 TYR A CA 1
ATOM 1989 C C . TYR A 1 250 ? -9.826 -7.596 10.835 1.00 93.19 250 TYR A C 1
ATOM 1991 O O . TYR A 1 250 ? -10.873 -7.574 11.485 1.00 93.19 250 TYR A O 1
ATOM 1999 N N . SER A 1 251 ? -8.623 -7.530 11.396 1.00 93.88 251 SER A N 1
ATOM 2000 C CA . SER A 1 251 ? -8.368 -7.212 12.801 1.00 93.88 251 SER A CA 1
ATOM 2001 C C . SER A 1 251 ? -7.161 -6.286 12.893 1.00 93.88 251 SER A C 1
ATOM 2003 O O . SER A 1 251 ? -6.347 -6.229 11.969 1.00 93.88 251 SER A O 1
ATOM 2005 N N . THR A 1 252 ? -7.029 -5.575 14.009 1.00 95.62 252 THR A N 1
ATOM 2006 C CA . THR A 1 252 ? -5.853 -4.746 14.263 1.00 95.62 252 THR A CA 1
ATOM 2007 C C . THR A 1 252 ? -4.588 -5.591 14.367 1.00 95.62 252 THR A C 1
ATOM 2009 O O . THR A 1 252 ? -4.580 -6.684 14.946 1.00 95.62 252 THR A O 1
ATOM 2012 N N . VAL A 1 253 ? -3.508 -5.077 13.785 1.00 95.38 253 VAL A N 1
ATOM 2013 C CA . VAL A 1 253 ? -2.179 -5.682 13.858 1.00 95.38 253 VAL A CA 1
ATOM 2014 C C . VAL A 1 253 ? -1.682 -5.632 15.300 1.00 95.38 253 VAL A C 1
ATOM 2016 O O . VAL A 1 253 ? -1.671 -4.575 15.920 1.00 95.38 253 VAL A O 1
ATOM 2019 N N . TYR A 1 254 ? -1.296 -6.790 15.841 1.00 94.19 254 TYR A N 1
ATOM 2020 C CA . TYR A 1 254 ? -0.835 -6.950 17.228 1.00 94.19 254 TYR A CA 1
ATOM 2021 C C . TYR A 1 254 ? -1.762 -6.333 18.289 1.00 94.19 254 TYR A C 1
ATOM 2023 O O . TYR A 1 254 ? -1.302 -5.899 19.339 1.00 94.19 254 TYR A O 1
ATOM 2031 N N . GLY A 1 255 ? -3.076 -6.334 18.041 1.00 92.25 255 GLY A N 1
ATOM 2032 C CA . GLY A 1 255 ? -4.041 -5.878 19.032 1.00 92.25 255 GLY A CA 1
ATOM 2033 C C . GLY A 1 255 ? -4.056 -4.357 19.179 1.00 92.25 255 GLY A C 1
ATOM 2034 O O . GLY A 1 255 ? -4.441 -3.659 18.241 1.00 92.25 255 GLY A O 1
ATOM 2035 N N . ASP A 1 256 ? -3.715 -3.838 20.355 1.00 92.81 256 ASP A N 1
ATOM 2036 C CA . ASP A 1 256 ? -3.751 -2.406 20.680 1.00 92.81 256 ASP A CA 1
ATOM 2037 C C . ASP A 1 256 ? -2.766 -1.567 19.853 1.00 92.81 256 ASP A C 1
ATOM 2039 O O . ASP A 1 256 ? -3.086 -0.435 19.495 1.00 92.81 256 ASP A O 1
ATOM 2043 N N . MET A 1 257 ? -1.632 -2.144 19.447 1.00 95.56 257 MET A N 1
ATOM 2044 C CA . MET A 1 257 ? -0.658 -1.489 18.563 1.00 95.56 257 MET A CA 1
ATOM 2045 C C . MET A 1 257 ? -1.229 -1.122 17.185 1.00 95.56 257 MET A C 1
ATOM 2047 O O . MET A 1 257 ? -0.726 -0.214 16.526 1.00 95.56 257 MET A O 1
ATOM 2051 N N . GLY A 1 258 ? -2.283 -1.806 16.736 1.00 96.19 258 GLY A N 1
ATOM 2052 C CA . GLY A 1 258 ? -2.891 -1.560 15.432 1.00 96.19 258 GLY A CA 1
ATOM 2053 C C . GLY A 1 258 ? -3.896 -0.405 15.408 1.00 96.19 258 GLY A C 1
ATOM 2054 O O . GLY A 1 258 ? -4.579 -0.229 14.401 1.00 96.19 258 GLY A O 1
ATOM 2055 N N . LYS A 1 259 ? -4.013 0.371 16.493 1.00 97.06 259 LYS A N 1
ATOM 2056 C CA . LYS A 1 259 ? -4.825 1.592 16.565 1.00 97.06 259 LYS A CA 1
ATOM 2057 C C . LYS A 1 259 ? -4.033 2.709 17.242 1.00 97.06 259 LYS A C 1
ATOM 2059 O O . LYS A 1 259 ? -3.767 2.647 18.439 1.00 97.06 259 LYS A O 1
ATOM 2064 N N . ILE A 1 260 ? -3.733 3.771 16.501 1.00 97.06 260 ILE A N 1
ATOM 2065 C CA . ILE A 1 260 ? -2.996 4.934 17.008 1.00 97.06 260 ILE A CA 1
ATOM 2066 C C . ILE A 1 260 ? -3.928 6.138 17.073 1.00 97.06 260 ILE A C 1
ATOM 2068 O O . ILE A 1 260 ? -4.370 6.635 16.041 1.00 97.06 260 ILE A O 1
ATOM 2072 N N . ASN A 1 261 ? -4.232 6.612 18.282 1.00 93.81 261 ASN A N 1
ATOM 2073 C CA . ASN A 1 261 ? -5.093 7.783 18.469 1.00 93.81 261 ASN A CA 1
ATOM 2074 C C . ASN A 1 261 ? -4.380 9.065 18.003 1.00 93.81 261 ASN A C 1
ATOM 2076 O O . ASN A 1 261 ? -3.181 9.231 18.256 1.00 93.81 261 ASN A O 1
ATOM 2080 N N . LEU A 1 262 ? -5.128 9.972 17.367 1.00 86.00 262 LEU A N 1
ATOM 2081 C CA . LEU A 1 262 ? -4.628 11.267 16.885 1.00 86.00 262 LEU A CA 1
ATOM 2082 C C . LEU A 1 262 ? -4.894 12.412 17.873 1.00 86.00 262 LEU A C 1
ATOM 2084 O O . LEU A 1 262 ? -6.007 12.457 18.442 1.00 86.00 262 LEU A O 1
#

pLDDT: mean 87.33, std 10.94, range [38.34, 98.12]